Protein AF-A0A1C6ALN5-F1 (afdb_monomer)

Structure (mmCIF, N/CA/C/O backbone):
data_AF-A0A1C6ALN5-F1
#
_entry.id   AF-A0A1C6ALN5-F1
#
loop_
_atom_site.group_PDB
_atom_site.id
_atom_site.type_symbol
_atom_site.label_atom_id
_atom_site.label_alt_id
_atom_site.label_comp_id
_atom_site.label_asym_id
_atom_site.label_entity_id
_atom_site.label_seq_id
_atom_site.pdbx_PDB_ins_code
_atom_site.Cartn_x
_atom_site.Cartn_y
_atom_site.Cartn_z
_atom_site.occupancy
_atom_site.B_iso_or_equiv
_atom_site.auth_seq_id
_atom_site.auth_comp_id
_atom_site.auth_asym_id
_atom_site.auth_atom_id
_atom_site.pdbx_PDB_model_num
ATOM 1 N N . MET A 1 1 ? 7.704 -11.074 -17.420 1.00 78.06 1 MET A N 1
ATOM 2 C CA . MET A 1 1 ? 8.587 -9.966 -17.875 1.00 78.06 1 MET A CA 1
ATOM 3 C C . MET A 1 1 ? 10.053 -10.324 -17.628 1.00 78.06 1 MET A C 1
ATOM 5 O O . MET A 1 1 ? 10.349 -10.963 -16.625 1.00 78.06 1 MET A O 1
ATOM 9 N N . GLU A 1 2 ? 10.983 -9.948 -18.515 1.00 83.06 2 GLU A N 1
ATOM 10 C CA . GLU A 1 2 ? 12.404 -10.311 -18.364 1.00 83.06 2 GLU A CA 1
ATOM 11 C C . GLU A 1 2 ? 13.043 -9.620 -17.141 1.00 83.06 2 GLU A C 1
ATOM 13 O O . GLU A 1 2 ? 12.872 -8.415 -16.945 1.00 83.06 2 GLU A O 1
ATOM 18 N N . ARG A 1 3 ? 13.813 -10.362 -16.326 1.00 86.19 3 ARG A N 1
ATOM 19 C CA . ARG A 1 3 ? 14.415 -9.870 -15.066 1.00 86.19 3 ARG A CA 1
ATOM 20 C C . ARG A 1 3 ? 15.127 -8.530 -15.231 1.00 86.19 3 ARG A C 1
ATOM 22 O O . ARG A 1 3 ? 14.896 -7.610 -14.459 1.00 86.19 3 ARG A O 1
ATOM 29 N N . LYS A 1 4 ? 15.989 -8.423 -16.249 1.00 86.50 4 LYS A N 1
ATOM 30 C CA . LYS A 1 4 ? 16.808 -7.227 -16.487 1.00 86.50 4 LYS A CA 1
ATOM 31 C C . LYS A 1 4 ? 15.942 -5.975 -16.624 1.00 86.50 4 LYS A C 1
ATOM 33 O O . LYS A 1 4 ? 16.298 -4.933 -16.091 1.00 86.50 4 LYS A O 1
ATOM 38 N N . ARG A 1 5 ? 14.795 -6.105 -17.292 1.00 89.12 5 ARG A N 1
ATOM 39 C CA . ARG A 1 5 ? 13.840 -5.018 -17.476 1.00 89.12 5 ARG A CA 1
ATOM 40 C C . ARG A 1 5 ? 13.191 -4.608 -16.156 1.00 89.12 5 ARG A C 1
ATOM 42 O O . ARG A 1 5 ? 13.139 -3.420 -15.872 1.00 89.12 5 ARG A O 1
ATOM 49 N N . LYS A 1 6 ? 12.766 -5.574 -15.331 1.00 92.25 6 LYS A N 1
ATOM 50 C CA . LYS A 1 6 ? 12.203 -5.290 -13.998 1.00 92.25 6 LYS A CA 1
ATOM 51 C C . LYS A 1 6 ? 13.195 -4.507 -13.146 1.00 92.25 6 LYS A C 1
ATOM 53 O O . LYS A 1 6 ? 12.834 -3.480 -12.595 1.00 92.25 6 LYS A O 1
ATOM 58 N N . THR A 1 7 ? 14.448 -4.960 -13.084 1.00 93.88 7 THR A N 1
ATOM 59 C CA . THR A 1 7 ? 15.498 -4.277 -12.318 1.00 93.88 7 THR A CA 1
ATOM 60 C C . THR A 1 7 ? 15.741 -2.860 -12.840 1.00 93.88 7 THR A C 1
ATOM 62 O O . THR A 1 7 ? 15.871 -1.942 -12.041 1.00 93.88 7 THR A O 1
ATOM 65 N N . THR A 1 8 ? 15.773 -2.659 -14.163 1.00 95.06 8 THR A N 1
ATOM 66 C CA . THR A 1 8 ? 15.904 -1.317 -14.755 1.00 95.06 8 THR A CA 1
ATOM 67 C C . THR A 1 8 ? 14.741 -0.408 -14.368 1.00 95.06 8 THR A C 1
ATOM 69 O O . THR A 1 8 ? 14.986 0.705 -13.920 1.00 95.06 8 THR A O 1
ATOM 72 N N . ASP A 1 9 ? 13.501 -0.880 -14.488 1.00 96.62 9 ASP A N 1
ATOM 73 C CA . ASP A 1 9 ? 12.328 -0.081 -14.132 1.00 96.62 9 ASP A CA 1
ATOM 74 C C . ASP A 1 9 ? 12.291 0.259 -12.637 1.00 96.62 9 ASP A C 1
ATOM 76 O O . ASP A 1 9 ? 11.957 1.380 -12.275 1.00 96.62 9 ASP A O 1
ATOM 80 N N . LEU A 1 10 ? 12.632 -0.693 -11.762 1.00 97.19 10 LEU A N 1
ATOM 81 C CA . LEU A 1 10 ? 12.647 -0.463 -10.315 1.00 97.19 10 LEU A CA 1
ATOM 82 C C . LEU A 1 10 ? 13.751 0.514 -9.899 1.00 97.19 10 LEU A C 1
ATOM 84 O O . LEU A 1 10 ? 13.516 1.332 -9.024 1.00 97.19 10 LEU A O 1
ATOM 88 N N . LYS A 1 11 ? 14.926 0.476 -10.540 1.00 97.25 11 LYS A N 1
ATOM 89 C CA . LYS A 1 11 ? 15.986 1.471 -10.301 1.00 97.25 11 LYS A CA 1
ATOM 90 C C . LYS A 1 11 ? 15.597 2.860 -10.784 1.00 97.25 11 LYS A C 1
ATOM 92 O O . LYS A 1 11 ? 15.862 3.830 -10.095 1.00 97.25 11 LYS A O 1
ATOM 97 N N . PHE A 1 12 ? 14.938 2.938 -11.935 1.00 97.56 12 PHE A N 1
ATOM 98 C CA . PHE A 1 12 ? 14.394 4.198 -12.428 1.00 97.56 12 PHE A CA 1
ATOM 99 C C . PHE A 1 12 ? 13.379 4.794 -11.439 1.00 97.56 12 PHE A C 1
ATOM 101 O O . PHE A 1 12 ? 13.446 5.972 -11.114 1.00 97.56 12 PHE A O 1
ATOM 108 N N . LEU A 1 13 ? 12.478 3.966 -10.902 1.00 97.56 13 LEU A N 1
ATOM 109 C CA . LEU A 1 13 ? 11.546 4.397 -9.858 1.00 97.56 13 LEU A CA 1
ATOM 110 C C . LEU A 1 13 ? 12.247 4.784 -8.554 1.00 97.56 13 LEU A C 1
ATOM 112 O O . LEU A 1 13 ? 11.816 5.733 -7.915 1.00 97.56 13 LEU A O 1
ATOM 116 N N . ALA A 1 14 ? 13.299 4.064 -8.161 1.00 97.19 14 ALA A N 1
ATOM 117 C CA . ALA A 1 14 ? 14.103 4.387 -6.986 1.00 97.19 14 ALA A CA 1
ATOM 118 C C . ALA A 1 14 ? 14.692 5.801 -7.095 1.00 97.19 14 ALA A C 1
ATOM 120 O O . ALA A 1 14 ? 14.455 6.618 -6.215 1.00 97.19 14 ALA A O 1
ATOM 121 N N . GLU A 1 15 ? 15.349 6.114 -8.218 1.00 97.56 15 GLU A N 1
ATOM 122 C CA . GLU A 1 15 ? 15.908 7.448 -8.490 1.00 97.56 15 GLU A CA 1
ATOM 123 C C . GLU A 1 15 ? 14.826 8.538 -8.404 1.00 97.56 15 GLU A C 1
ATOM 125 O O . GLU A 1 15 ? 15.007 9.539 -7.716 1.00 97.56 15 GLU A O 1
ATOM 130 N N . PHE A 1 16 ? 13.664 8.314 -9.026 1.00 96.44 16 PHE A N 1
ATOM 131 C CA . PHE A 1 16 ? 12.530 9.239 -8.948 1.00 96.44 16 PHE A CA 1
ATOM 132 C C . PHE A 1 16 ? 12.021 9.454 -7.508 1.00 96.44 16 PHE A C 1
ATOM 134 O O . PHE A 1 16 ? 11.744 10.582 -7.106 1.00 96.44 16 PHE A O 1
ATOM 141 N N . LEU A 1 17 ? 11.887 8.390 -6.714 1.00 94.81 17 LEU A N 1
ATOM 142 C CA . LEU A 1 17 ? 11.422 8.492 -5.326 1.00 94.81 17 LEU A CA 1
ATOM 143 C C . LEU A 1 17 ? 12.463 9.165 -4.418 1.00 94.81 17 LEU A C 1
ATOM 145 O O . LEU A 1 17 ? 12.095 9.932 -3.532 1.00 94.81 17 LEU A O 1
ATOM 149 N N . GLU A 1 18 ? 13.753 8.945 -4.666 1.00 94.88 18 GLU A N 1
ATOM 150 C CA . GLU A 1 18 ? 14.841 9.640 -3.971 1.00 94.88 18 GLU A CA 1
ATOM 151 C C . GLU A 1 18 ? 14.834 11.149 -4.262 1.00 94.88 18 GLU A 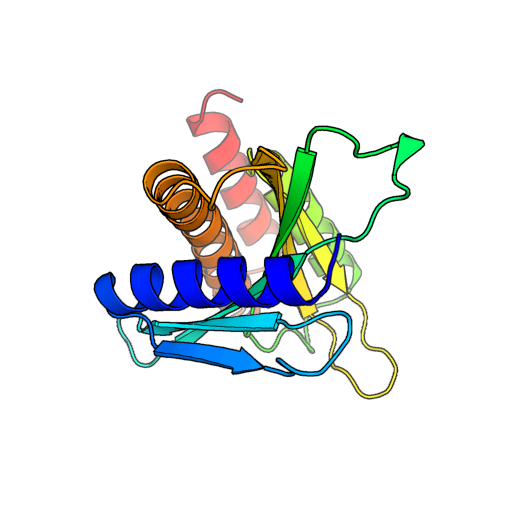C 1
ATOM 153 O O . GLU A 1 18 ? 15.083 11.949 -3.360 1.00 94.88 18 GLU A O 1
ATOM 158 N N . GLU A 1 19 ? 14.476 11.571 -5.482 1.00 93.75 19 GLU A N 1
ATOM 159 C CA . GLU A 1 19 ? 14.247 12.991 -5.797 1.00 93.75 19 GLU A CA 1
ATOM 160 C C . GLU A 1 19 ? 13.078 13.594 -5.001 1.00 93.75 19 GLU A C 1
ATOM 162 O O . GLU A 1 19 ? 13.057 14.800 -4.748 1.00 93.75 19 GLU A O 1
ATOM 167 N N . MET A 1 20 ? 12.125 12.761 -4.574 1.00 89.31 20 MET A N 1
ATOM 168 C CA . MET A 1 20 ? 11.037 13.134 -3.668 1.00 89.31 20 MET A CA 1
ATOM 169 C C . MET A 1 20 ? 11.422 13.042 -2.182 1.00 89.31 20 MET A C 1
ATOM 171 O O . MET A 1 20 ? 10.544 13.179 -1.332 1.00 89.31 20 MET A O 1
ATOM 175 N N . GLU A 1 21 ? 12.704 12.824 -1.870 1.00 89.62 21 GLU A N 1
ATOM 176 C CA . GLU A 1 21 ? 13.256 12.672 -0.515 1.00 89.62 21 GLU A CA 1
ATOM 177 C C . GLU A 1 21 ? 12.830 11.379 0.208 1.00 89.62 21 GLU A C 1
ATOM 179 O O . GLU A 1 21 ? 12.834 11.320 1.437 1.00 89.62 21 GLU A O 1
ATOM 184 N N . TRP A 1 22 ? 12.478 10.324 -0.534 1.00 91.25 22 TRP A N 1
ATOM 185 C CA . TRP A 1 22 ? 12.228 9.001 0.045 1.00 91.25 22 TRP A CA 1
ATOM 186 C C . TRP A 1 22 ? 13.535 8.222 0.165 1.00 91.25 22 TRP A C 1
ATOM 188 O O . TRP A 1 22 ? 14.407 8.310 -0.700 1.00 91.25 22 TRP A O 1
ATOM 198 N N . GLU A 1 23 ? 13.647 7.394 1.199 1.00 92.69 23 GLU A N 1
ATOM 199 C CA . GLU A 1 23 ? 14.730 6.416 1.275 1.00 92.69 23 GLU A CA 1
ATOM 200 C C . GLU A 1 23 ? 14.337 5.180 0.471 1.00 92.69 23 GLU A C 1
ATOM 202 O O . GLU A 1 23 ? 13.227 4.672 0.624 1.00 92.69 23 GLU A O 1
ATOM 207 N N . THR A 1 24 ? 15.216 4.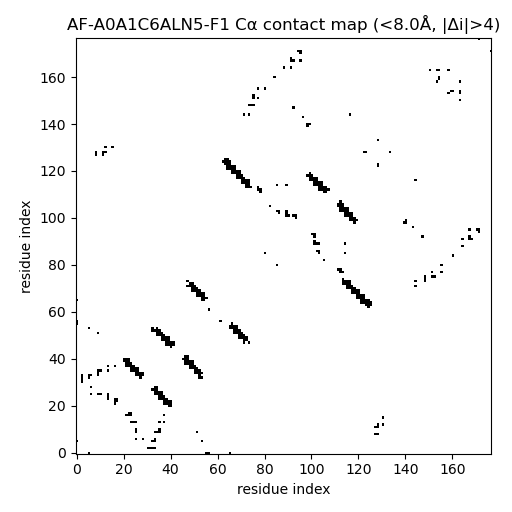684 -0.402 1.00 95.19 24 THR A N 1
ATOM 208 C CA . THR A 1 24 ? 14.874 3.556 -1.273 1.00 95.19 24 THR A CA 1
ATOM 209 C C . THR A 1 24 ? 15.942 2.472 -1.299 1.00 95.19 24 THR A C 1
ATOM 211 O O . THR A 1 24 ? 17.136 2.727 -1.153 1.00 95.19 24 THR A O 1
ATOM 214 N N . GLU A 1 25 ? 15.505 1.230 -1.498 1.00 96.12 25 GLU A N 1
ATOM 215 C CA . GLU A 1 25 ? 16.382 0.080 -1.684 1.00 96.12 25 GLU A CA 1
ATOM 216 C C . GLU A 1 25 ? 15.791 -0.879 -2.724 1.00 96.12 25 GLU A C 1
ATOM 218 O O . GLU A 1 25 ? 14.665 -1.368 -2.589 1.00 96.12 25 GLU A O 1
ATOM 223 N N . VAL A 1 26 ? 16.572 -1.208 -3.758 1.00 96.19 26 VAL A N 1
ATOM 224 C CA . VAL A 1 26 ? 16.235 -2.296 -4.686 1.00 96.19 26 VAL A CA 1
ATOM 225 C C . VAL A 1 26 ? 16.841 -3.601 -4.176 1.00 96.19 26 VAL A C 1
ATOM 227 O O . VAL A 1 26 ? 18.045 -3.839 -4.258 1.00 96.19 26 VAL A O 1
ATOM 230 N N . ILE A 1 27 ? 15.984 -4.487 -3.684 1.00 95.62 27 ILE A N 1
ATOM 231 C CA . ILE A 1 27 ? 16.349 -5.758 -3.068 1.00 95.62 27 ILE A CA 1
ATOM 232 C C . ILE A 1 27 ? 16.284 -6.876 -4.111 1.00 95.62 27 ILE A C 1
ATOM 234 O O . ILE A 1 27 ? 15.336 -6.994 -4.892 1.00 95.62 27 ILE A O 1
ATOM 238 N N . GLY A 1 28 ? 17.290 -7.755 -4.093 1.00 92.50 28 GLY A N 1
ATOM 239 C CA . GLY A 1 28 ? 17.284 -8.970 -4.906 1.00 92.50 28 GLY A CA 1
ATOM 240 C C . GLY A 1 28 ? 17.439 -8.706 -6.403 1.00 92.50 28 GLY A C 1
ATOM 241 O O . GLY A 1 28 ? 16.817 -9.398 -7.202 1.00 92.50 28 GLY A O 1
ATOM 242 N N . GLU A 1 29 ? 18.278 -7.743 -6.797 1.00 90.56 29 GLU A N 1
ATOM 243 C CA . GLU A 1 29 ? 18.519 -7.381 -8.206 1.00 90.56 29 GLU A CA 1
ATOM 244 C C . GLU A 1 29 ? 18.855 -8.572 -9.123 1.00 90.56 29 GLU A C 1
ATOM 246 O O . GLU A 1 29 ? 18.499 -8.581 -10.305 1.00 90.56 29 GLU A O 1
ATOM 251 N N . ASP A 1 30 ? 19.530 -9.583 -8.571 1.00 88.25 30 ASP A N 1
ATOM 252 C CA . ASP A 1 30 ? 19.916 -10.803 -9.279 1.00 88.25 30 ASP A CA 1
ATOM 253 C C . ASP A 1 30 ? 18.822 -11.884 -9.294 1.00 88.25 30 ASP A C 1
ATOM 255 O O . ASP A 1 30 ? 18.924 -12.855 -10.053 1.00 88.25 30 ASP A O 1
ATOM 259 N N . MET A 1 31 ? 17.764 -11.725 -8.496 1.00 87.56 31 MET A N 1
ATOM 260 C CA . MET A 1 31 ? 16.644 -12.660 -8.396 1.00 87.56 31 MET A CA 1
ATOM 261 C C . MET A 1 31 ? 15.635 -12.451 -9.530 1.00 87.56 31 MET A C 1
ATOM 263 O O . MET A 1 31 ? 15.608 -11.416 -10.184 1.00 87.56 31 MET A O 1
ATOM 267 N N . ALA A 1 32 ? 14.778 -13.445 -9.780 1.00 85.94 32 ALA A N 1
ATOM 268 C CA . ALA A 1 32 ? 13.755 -13.358 -10.830 1.00 85.94 32 ALA A CA 1
ATOM 269 C C . ALA A 1 32 ? 12.726 -12.234 -10.583 1.00 85.94 32 ALA A C 1
ATOM 271 O O . ALA A 1 32 ? 12.214 -11.637 -11.535 1.00 85.94 32 ALA A O 1
ATOM 272 N N . ASN A 1 33 ? 12.461 -11.949 -9.306 1.00 87.88 33 ASN A N 1
ATOM 273 C CA . ASN A 1 33 ? 11.515 -10.945 -8.836 1.00 87.88 33 ASN A CA 1
ATOM 274 C C . ASN A 1 33 ? 12.238 -9.979 -7.895 1.00 87.88 33 ASN A C 1
ATOM 276 O O . ASN A 1 33 ? 12.170 -10.165 -6.680 1.00 87.88 33 ASN A O 1
ATOM 280 N N . PRO A 1 34 ? 12.971 -8.996 -8.445 1.00 94.25 34 PRO A N 1
ATOM 281 C CA . PRO A 1 34 ? 13.482 -7.901 -7.640 1.00 94.25 34 PRO A CA 1
ATOM 282 C C . PRO A 1 34 ? 12.317 -7.090 -7.066 1.00 94.25 34 PRO A C 1
ATOM 284 O O . PRO A 1 34 ? 11.206 -7.080 -7.612 1.00 94.25 34 PRO A O 1
ATOM 287 N N . VAL A 1 35 ? 12.590 -6.413 -5.961 1.00 95.56 35 VAL A N 1
ATOM 288 C CA . VAL A 1 35 ? 11.621 -5.614 -5.214 1.00 95.56 35 VAL A CA 1
ATOM 289 C C . VAL A 1 35 ? 12.236 -4.251 -4.950 1.00 95.56 35 VAL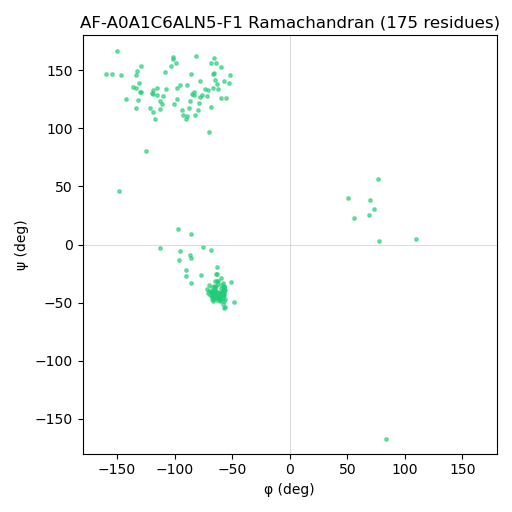 A C 1
ATOM 291 O O . VAL A 1 35 ? 13.415 -4.172 -4.631 1.00 95.56 35 VAL A O 1
ATOM 294 N N . LEU A 1 36 ? 11.452 -3.189 -5.081 1.00 96.69 36 LEU A N 1
ATOM 295 C CA . LEU A 1 36 ? 11.825 -1.870 -4.578 1.00 96.69 36 LEU A CA 1
ATOM 296 C C . LEU A 1 36 ? 11.091 -1.659 -3.257 1.00 96.69 36 LEU A C 1
ATOM 298 O O . LEU A 1 36 ? 9.864 -1.732 -3.226 1.00 96.69 36 LEU A O 1
ATOM 302 N N . ALA A 1 37 ? 11.834 -1.445 -2.182 1.00 95.06 37 ALA A N 1
ATOM 303 C CA . ALA A 1 37 ? 11.311 -0.928 -0.929 1.00 95.06 37 ALA A CA 1
ATOM 304 C C . ALA A 1 37 ? 11.584 0.576 -0.892 1.00 95.06 37 ALA A C 1
ATOM 306 O O . ALA A 1 37 ? 12.678 1.009 -1.248 1.00 95.06 37 ALA A O 1
ATOM 307 N N . ALA A 1 38 ? 10.593 1.362 -0.498 1.00 92.94 38 ALA A N 1
ATOM 308 C CA . ALA A 1 38 ? 10.735 2.793 -0.311 1.00 92.94 38 ALA A CA 1
ATOM 309 C C . ALA A 1 38 ? 10.096 3.193 1.016 1.0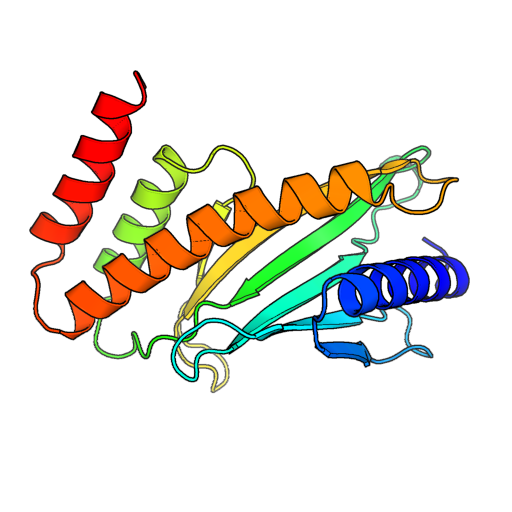0 92.94 38 ALA A C 1
ATOM 311 O O . ALA A 1 38 ? 8.990 2.750 1.329 1.00 92.94 38 ALA A O 1
ATOM 312 N N . VAL A 1 39 ? 10.792 4.020 1.779 1.00 88.94 39 VAL A N 1
ATOM 313 C CA . VAL A 1 39 ? 10.344 4.544 3.061 1.00 88.94 39 VAL A CA 1
ATOM 314 C C . VAL A 1 39 ? 10.086 6.029 2.888 1.00 88.94 39 VAL A C 1
ATOM 316 O O . VAL A 1 39 ? 10.975 6.788 2.500 1.00 88.94 39 VAL A O 1
ATOM 319 N N . LEU A 1 40 ? 8.845 6.431 3.152 1.00 80.31 40 LEU A N 1
ATOM 320 C CA . LEU A 1 40 ? 8.484 7.837 3.215 1.00 80.31 40 LEU A CA 1
ATOM 321 C C . LEU A 1 40 ? 8.720 8.342 4.643 1.00 80.31 40 LEU A C 1
ATOM 323 O O . LEU A 1 40 ? 8.016 7.879 5.550 1.00 80.31 40 LEU A O 1
ATOM 327 N N . PRO A 1 41 ? 9.630 9.309 4.849 1.00 68.62 41 PRO A N 1
ATOM 328 C CA . PRO A 1 41 ? 9.718 10.009 6.120 1.00 68.62 41 PRO A CA 1
ATOM 329 C C . PRO A 1 41 ? 8.464 10.873 6.302 1.00 68.62 41 PRO A C 1
ATOM 331 O O . PRO A 1 41 ? 8.184 11.771 5.506 1.00 68.62 41 PRO A O 1
ATOM 334 N N . MET A 1 42 ? 7.682 10.592 7.340 1.00 66.81 42 MET A N 1
ATOM 335 C CA . MET A 1 42 ? 6.504 11.379 7.712 1.00 66.81 42 MET A CA 1
ATOM 336 C C . MET A 1 42 ? 6.824 12.302 8.900 1.00 66.81 42 MET A C 1
ATOM 338 O O . MET A 1 42 ? 7.797 12.094 9.625 1.00 66.81 42 MET A O 1
ATOM 342 N N . GLU A 1 43 ? 6.013 13.346 9.116 1.00 55.50 43 GLU A N 1
ATOM 343 C CA . GLU A 1 43 ? 6.128 14.167 10.331 1.00 55.50 43 GLU A CA 1
ATOM 344 C C . GLU A 1 43 ? 5.818 13.309 11.582 1.00 55.50 43 GLU A C 1
ATOM 346 O O . GLU A 1 43 ? 4.873 12.525 11.563 1.00 55.50 43 GLU A O 1
ATOM 351 N N . GLU A 1 44 ? 6.600 13.484 12.660 1.00 51.09 44 GLU A N 1
ATOM 352 C CA . GLU A 1 44 ? 6.491 12.790 13.968 1.00 51.09 44 GLU A CA 1
ATOM 353 C C . GLU A 1 44 ? 7.012 11.327 14.045 1.00 51.09 44 GLU A C 1
ATOM 355 O O . GLU A 1 44 ? 6.292 10.436 14.484 1.00 51.09 44 GLU A O 1
ATOM 360 N N . ASP A 1 45 ? 8.290 11.084 13.699 1.00 54.69 45 ASP A N 1
ATOM 361 C CA . ASP A 1 45 ? 9.021 9.803 13.906 1.00 54.69 45 ASP A CA 1
ATOM 362 C C . ASP A 1 45 ? 8.344 8.552 13.294 1.00 54.69 45 ASP A C 1
ATOM 364 O O . ASP A 1 45 ? 8.577 7.422 13.730 1.00 54.69 45 ASP A O 1
ATOM 368 N N . TYR A 1 46 ? 7.496 8.754 12.284 1.00 57.34 46 TYR A N 1
ATOM 369 C CA . TYR A 1 46 ? 6.759 7.700 11.599 1.00 57.34 46 TYR A CA 1
ATOM 370 C C . TYR A 1 46 ? 7.335 7.454 10.198 1.00 57.34 46 TYR A C 1
ATOM 372 O O . TYR A 1 46 ? 7.584 8.388 9.434 1.00 57.34 46 TYR A O 1
ATOM 380 N N . GLU A 1 47 ? 7.529 6.184 9.856 1.00 68.75 47 GLU A N 1
ATOM 381 C CA . GLU A 1 47 ? 8.068 5.735 8.575 1.00 68.75 47 GLU A CA 1
ATOM 382 C C . GLU A 1 47 ? 7.036 4.824 7.907 1.00 68.75 47 GLU A C 1
ATOM 384 O O . G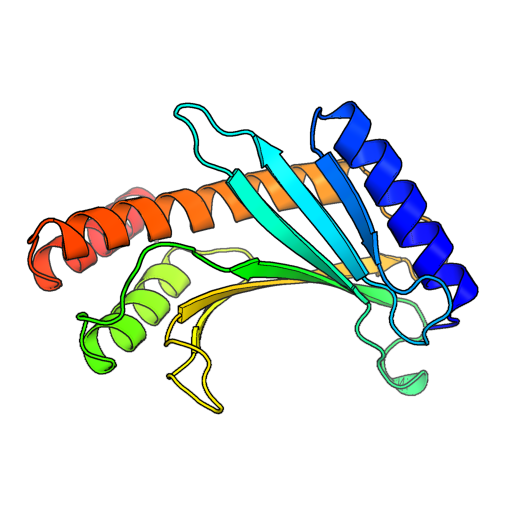LU A 1 47 ? 6.684 3.775 8.437 1.00 68.75 47 GLU A O 1
ATOM 389 N N . ALA A 1 48 ? 6.527 5.219 6.738 1.00 74.12 48 ALA A N 1
ATOM 390 C CA . ALA A 1 48 ? 5.632 4.361 5.967 1.00 74.12 48 ALA A CA 1
ATOM 391 C C . ALA A 1 48 ? 6.442 3.563 4.943 1.00 74.12 48 ALA A C 1
ATOM 393 O O . ALA A 1 48 ? 6.989 4.141 3.999 1.00 74.12 48 ALA A O 1
ATOM 394 N N . THR A 1 49 ? 6.471 2.235 5.085 1.00 85.75 49 THR A N 1
ATOM 395 C CA . THR A 1 49 ? 7.140 1.360 4.114 1.00 85.75 49 THR A CA 1
ATOM 396 C C . THR A 1 49 ? 6.208 0.984 2.962 1.00 85.75 49 THR A C 1
ATOM 398 O O . THR A 1 49 ? 5.146 0.378 3.146 1.00 85.75 49 THR A O 1
ATOM 401 N N . VAL A 1 50 ? 6.650 1.280 1.741 1.00 91.31 50 VAL A N 1
ATOM 402 C CA . VAL A 1 50 ? 5.977 0.944 0.485 1.00 91.31 50 VAL A CA 1
ATOM 403 C C . VAL A 1 50 ? 6.835 -0.019 -0.312 1.00 91.31 50 VAL A C 1
ATOM 405 O O . VAL A 1 50 ? 8.037 0.166 -0.472 1.00 91.31 50 VAL A O 1
ATOM 408 N N . VAL A 1 51 ? 6.206 -1.062 -0.838 1.00 94.25 51 VAL A N 1
ATOM 409 C CA . VAL A 1 51 ? 6.879 -2.113 -1.593 1.00 94.25 51 VAL A CA 1
ATOM 410 C C . VAL A 1 51 ? 6.322 -2.173 -3.006 1.00 94.25 51 VAL A C 1
ATOM 412 O O . VAL A 1 51 ? 5.112 -2.273 -3.210 1.00 94.25 51 VAL A O 1
ATOM 415 N N . PHE A 1 52 ? 7.219 -2.174 -3.985 1.00 96.19 52 PHE A N 1
ATOM 416 C CA . PHE A 1 52 ? 6.900 -2.267 -5.400 1.00 96.19 52 PHE A CA 1
ATOM 417 C C . PHE A 1 52 ? 7.452 -3.566 -5.974 1.00 96.19 52 PHE A C 1
ATOM 419 O O . PHE A 1 52 ? 8.635 -3.890 -5.833 1.00 96.19 52 PHE A O 1
ATOM 426 N N . THR A 1 53 ? 6.599 -4.315 -6.662 1.00 95.56 53 THR A N 1
ATOM 427 C CA . THR A 1 53 ? 6.996 -5.555 -7.330 1.00 95.56 53 THR A CA 1
ATOM 428 C C . THR A 1 53 ? 6.210 -5.761 -8.614 1.00 95.56 53 THR A C 1
ATOM 430 O O . THR A 1 53 ? 5.040 -5.399 -8.706 1.00 95.56 53 THR A O 1
ATOM 433 N N . TYR A 1 54 ? 6.841 -6.343 -9.630 1.00 95.38 54 TYR A N 1
ATOM 434 C CA . TYR A 1 54 ? 6.153 -6.672 -10.874 1.00 95.38 54 TYR A CA 1
ATOM 435 C C . TYR A 1 54 ? 5.453 -8.024 -10.770 1.00 95.38 54 TYR A C 1
ATOM 437 O O . TYR A 1 54 ? 6.079 -9.032 -10.441 1.00 95.38 54 TYR A O 1
ATOM 445 N N . ILE A 1 55 ? 4.171 -8.050 -11.131 1.00 93.44 55 ILE A N 1
ATOM 446 C CA . ILE A 1 55 ? 3.414 -9.288 -11.301 1.00 93.44 55 ILE A CA 1
ATOM 447 C C . ILE A 1 55 ? 3.791 -9.889 -12.655 1.00 93.44 55 ILE A C 1
ATOM 449 O O . ILE A 1 55 ? 3.612 -9.262 -13.702 1.00 93.44 55 ILE A O 1
ATOM 453 N N . ASP A 1 56 ? 4.297 -11.121 -12.639 1.00 89.19 56 ASP A N 1
ATOM 454 C CA . ASP A 1 56 ? 4.458 -11.907 -13.857 1.00 89.19 56 ASP A CA 1
ATOM 455 C C . ASP A 1 56 ? 3.139 -12.582 -14.213 1.00 89.19 56 ASP A C 1
ATOM 457 O O . ASP A 1 56 ? 2.695 -13.511 -13.537 1.00 89.19 56 ASP A O 1
ATOM 461 N N . LEU A 1 57 ? 2.542 -12.123 -15.306 1.00 88.94 57 LEU A N 1
ATOM 462 C CA . LEU A 1 57 ? 1.461 -12.827 -15.979 1.00 88.94 57 LEU A CA 1
ATOM 463 C C . LEU A 1 57 ? 2.013 -13.615 -17.179 1.00 88.94 57 LEU A C 1
ATOM 465 O O . LEU A 1 57 ? 3.083 -13.265 -17.699 1.00 88.94 57 LEU A O 1
ATOM 469 N N . PRO A 1 58 ? 1.313 -14.675 -17.619 1.00 87.56 58 PRO A N 1
ATOM 470 C CA . PRO A 1 58 ? 1.591 -15.329 -18.894 1.00 87.56 58 PRO A CA 1
ATOM 471 C C . PRO A 1 58 ? 1.626 -14.316 -20.048 1.00 87.56 58 PRO A C 1
ATOM 473 O O . PRO A 1 58 ? 0.871 -13.348 -20.046 1.00 87.56 58 PRO A O 1
ATOM 476 N N . GLU A 1 59 ? 2.482 -14.536 -21.053 1.00 81.94 59 GLU A N 1
ATOM 477 C CA . GLU A 1 59 ? 2.612 -13.607 -22.194 1.00 81.94 59 GLU A CA 1
ATOM 478 C C . GLU A 1 59 ? 1.287 -13.404 -22.943 1.00 81.94 59 GLU A C 1
ATOM 480 O O . GLU A 1 59 ? 1.006 -12.300 -23.400 1.00 81.94 59 GLU A O 1
ATOM 485 N N . GLU A 1 60 ? 0.446 -14.440 -23.008 1.00 85.69 60 GLU A N 1
ATOM 486 C CA . GLU A 1 60 ? -0.891 -14.377 -23.614 1.00 85.69 60 GLU A CA 1
ATOM 487 C C . GLU A 1 60 ? -1.855 -13.425 -22.886 1.00 85.69 60 GLU A C 1
ATOM 489 O O . GLU A 1 60 ? -2.760 -12.878 -23.513 1.00 85.69 60 GLU A O 1
ATOM 494 N N . ASP A 1 61 ? -1.627 -13.179 -21.593 1.00 85.62 61 ASP A N 1
ATOM 495 C CA . ASP A 1 61 ? -2.458 -12.313 -20.755 1.00 85.62 61 ASP A CA 1
ATOM 496 C C . ASP A 1 61 ? -1.904 -10.877 -20.657 1.00 85.62 61 ASP A C 1
ATOM 498 O O . ASP A 1 61 ? -2.594 -9.978 -20.172 1.00 85.62 61 ASP A O 1
ATOM 502 N N . ALA A 1 62 ? -0.655 -10.644 -21.086 1.00 84.62 62 ALA A N 1
ATOM 503 C CA . ALA A 1 62 ? 0.089 -9.412 -20.806 1.00 84.62 62 ALA A CA 1
ATOM 504 C C . ALA A 1 62 ? 1.071 -9.003 -21.925 1.00 84.62 62 ALA A C 1
ATOM 506 O O . ALA A 1 62 ? 2.214 -8.629 -21.661 1.00 84.62 62 ALA A O 1
ATOM 507 N N . GLU A 1 63 ? 0.624 -9.041 -23.183 1.00 86.44 63 GLU A N 1
ATOM 508 C CA . GLU A 1 63 ? 1.457 -8.695 -24.350 1.00 86.44 63 GLU A CA 1
ATOM 509 C C . GLU A 1 63 ? 1.885 -7.212 -24.368 1.00 86.44 63 GLU A C 1
ATOM 511 O O . GLU A 1 63 ? 3.024 -6.888 -24.694 1.00 86.44 63 GLU A O 1
ATOM 516 N N . TYR A 1 64 ? 0.977 -6.300 -24.001 1.00 89.94 64 TYR A N 1
ATOM 517 C CA . TYR A 1 64 ? 1.176 -4.846 -24.137 1.00 89.94 64 TYR A CA 1
ATOM 518 C C . TYR A 1 64 ? 1.284 -4.105 -22.805 1.00 89.94 64 TYR A C 1
ATOM 520 O O . TYR A 1 64 ? 1.466 -2.885 -22.773 1.00 89.94 64 TYR A O 1
ATOM 528 N N . THR A 1 65 ? 1.127 -4.813 -21.690 1.00 92.38 65 THR A N 1
ATOM 529 C CA . THR A 1 65 ? 1.013 -4.205 -20.365 1.00 92.38 65 THR A CA 1
ATOM 530 C C . THR A 1 65 ? 1.855 -4.972 -19.365 1.00 92.38 65 THR A C 1
ATOM 532 O O . THR A 1 65 ? 1.825 -6.196 -19.324 1.00 92.38 65 THR A O 1
ATOM 535 N N . LYS A 1 66 ? 2.589 -4.243 -18.528 1.00 93.69 66 LYS A N 1
ATOM 536 C CA . LYS A 1 66 ? 3.229 -4.780 -17.325 1.00 93.69 66 LYS A CA 1
ATOM 537 C C . LYS A 1 66 ? 2.494 -4.265 -16.094 1.00 93.69 66 LYS A C 1
ATOM 539 O O . LYS A 1 66 ? 1.957 -3.160 -16.104 1.00 93.69 66 LYS A O 1
ATOM 544 N N . TYR A 1 67 ? 2.468 -5.064 -15.036 1.00 95.12 67 TYR A N 1
ATOM 545 C CA . TYR A 1 67 ? 1.654 -4.792 -13.855 1.00 95.12 67 TYR A CA 1
ATOM 546 C C . TYR A 1 67 ? 2.555 -4.584 -12.646 1.00 95.12 67 TYR A C 1
ATOM 548 O O . TYR A 1 67 ? 3.164 -5.531 -12.148 1.00 95.12 67 TYR A O 1
ATOM 556 N N . LEU A 1 68 ? 2.651 -3.336 -12.195 1.00 96.44 68 LEU A N 1
ATOM 557 C CA . LEU A 1 68 ? 3.390 -2.970 -10.996 1.00 96.44 68 LEU A CA 1
ATOM 558 C C . LEU A 1 68 ? 2.447 -3.055 -9.797 1.00 96.44 68 LEU A C 1
ATOM 560 O O . LEU A 1 68 ? 1.521 -2.258 -9.666 1.00 96.44 68 LEU A O 1
ATOM 564 N N . GLN A 1 69 ? 2.661 -4.028 -8.922 1.00 96.19 69 GLN A N 1
ATOM 565 C CA . GLN A 1 69 ? 1.993 -4.071 -7.633 1.00 96.19 69 GLN A CA 1
ATOM 566 C C . GLN A 1 69 ? 2.679 -3.093 -6.681 1.00 96.19 69 GLN A C 1
ATOM 568 O O . GLN A 1 69 ? 3.888 -3.175 -6.477 1.00 96.19 69 GLN A O 1
ATOM 573 N N . ILE A 1 70 ? 1.882 -2.216 -6.082 1.00 95.56 70 ILE A N 1
ATOM 574 C CA . ILE A 1 70 ? 2.266 -1.312 -5.003 1.00 95.56 70 ILE A CA 1
ATOM 575 C C . ILE A 1 70 ? 1.569 -1.802 -3.737 1.00 95.56 70 ILE A C 1
ATOM 577 O O . ILE A 1 70 ? 0.356 -2.042 -3.724 1.00 95.56 70 ILE A O 1
ATOM 581 N N . TYR A 1 71 ? 2.350 -1.996 -2.689 1.00 91.88 71 TYR A N 1
ATOM 582 C CA . TYR A 1 71 ? 1.931 -2.620 -1.449 1.00 91.88 71 TYR A CA 1
ATOM 583 C C . TYR A 1 71 ? 2.334 -1.750 -0.263 1.00 91.88 71 TYR A C 1
ATOM 585 O O . TYR A 1 71 ? 3.492 -1.362 -0.156 1.00 91.88 71 TYR A O 1
ATOM 593 N N . PHE A 1 72 ? 1.393 -1.508 0.643 1.00 90.75 72 PHE A N 1
ATOM 594 C CA . PHE A 1 72 ? 1.640 -0.887 1.939 1.00 90.75 72 PHE A CA 1
ATOM 595 C C . PHE A 1 72 ? 1.244 -1.886 3.023 1.00 90.75 72 PHE A C 1
ATOM 597 O O . PHE A 1 72 ? 0.155 -2.464 2.962 1.00 90.75 72 PHE A O 1
ATOM 604 N N . SER A 1 73 ? 2.102 -2.074 4.019 1.00 84.19 73 SER A N 1
ATOM 605 C CA . SER A 1 73 ? 1.711 -2.733 5.265 1.00 84.19 73 SER A CA 1
ATOM 606 C C . SER A 1 73 ? 1.400 -1.644 6.272 1.00 84.19 73 SER A C 1
ATOM 608 O O . SER A 1 73 ? 2.246 -0.788 6.500 1.00 84.19 73 SER A O 1
ATOM 610 N N . LEU A 1 74 ? 0.212 -1.661 6.871 1.00 85.94 74 LEU A N 1
ATOM 611 C CA . LEU A 1 74 ? -0.047 -0.775 7.998 1.00 85.94 74 LEU A CA 1
ATOM 612 C C . LEU A 1 74 ? 0.709 -1.336 9.208 1.00 85.94 74 LEU A C 1
ATOM 614 O O . LEU A 1 74 ? 0.648 -2.542 9.466 1.00 85.94 74 LEU A O 1
ATOM 618 N N . GLU A 1 75 ? 1.411 -0.472 9.936 1.00 82.38 75 GLU A N 1
ATOM 619 C CA . GLU A 1 75 ? 2.276 -0.865 11.053 1.00 82.38 75 GLU A CA 1
ATOM 620 C C . GLU A 1 75 ? 1.673 -0.806 12.476 1.00 82.38 75 GLU A C 1
ATOM 622 O O . GLU A 1 75 ? 2.351 -1.277 13.395 1.00 82.38 75 GLU A O 1
ATOM 627 N N . PRO A 1 76 ? 0.442 -0.306 12.748 1.00 84.88 76 PRO A N 1
ATOM 628 C CA . PRO A 1 76 ? -0.042 -0.276 14.120 1.00 84.88 76 PRO A CA 1
ATOM 629 C C . PRO A 1 76 ? -0.224 -1.700 14.664 1.00 84.88 76 PRO A C 1
ATOM 631 O O . PRO A 1 76 ? -0.700 -2.599 13.963 1.00 84.88 76 PRO A O 1
ATOM 634 N N . ASP A 1 77 ? 0.114 -1.902 15.941 1.00 89.12 77 ASP A N 1
ATOM 635 C CA . ASP A 1 77 ? -0.109 -3.181 16.619 1.00 89.12 77 ASP A CA 1
ATOM 636 C C . ASP A 1 77 ? -1.608 -3.405 16.843 1.00 89.12 77 ASP A C 1
ATOM 638 O O . ASP A 1 77 ? -2.225 -2.915 17.789 1.00 89.12 77 ASP A O 1
ATOM 642 N N . ILE A 1 78 ? -2.199 -4.166 15.930 1.00 92.31 78 ILE A N 1
ATOM 643 C CA . ILE A 1 78 ? -3.615 -4.523 15.935 1.00 92.31 78 ILE A CA 1
ATOM 644 C C . ILE A 1 78 ? -3.866 -5.898 16.564 1.00 92.31 78 ILE A C 1
ATOM 646 O O . ILE A 1 78 ? -4.947 -6.457 16.385 1.00 92.31 78 ILE A O 1
ATOM 650 N N . SER A 1 79 ? -2.893 -6.490 17.263 1.00 91.00 79 SER A N 1
ATOM 651 C CA . SER A 1 79 ? -2.983 -7.862 17.790 1.00 91.00 79 SER A CA 1
ATOM 652 C C . SER A 1 79 ? -4.150 -8.084 18.761 1.00 91.00 79 SER A C 1
ATOM 654 O O . SER A 1 79 ? -4.704 -9.183 1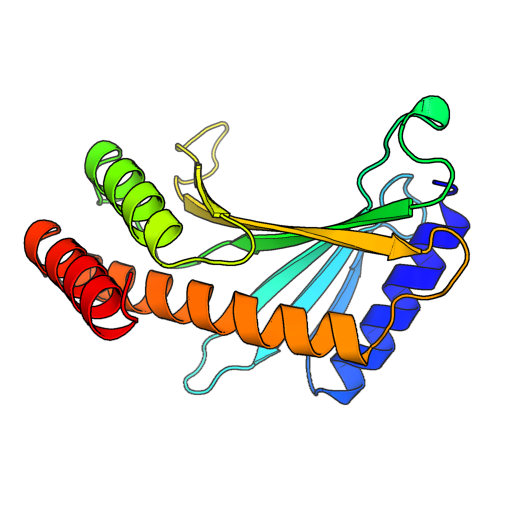8.809 1.00 91.00 79 SER A O 1
ATOM 656 N N . GLU A 1 80 ? -4.567 -7.042 19.480 1.00 92.62 80 GLU A N 1
ATOM 657 C CA . GLU A 1 80 ? -5.691 -7.097 20.422 1.00 92.62 80 GLU A CA 1
ATOM 658 C C . GLU A 1 80 ? -7.064 -6.845 19.771 1.00 92.62 80 GLU A C 1
ATOM 660 O O . GLU A 1 80 ? -8.098 -7.044 20.412 1.00 92.62 80 GLU A O 1
ATOM 665 N N . ILE A 1 81 ? -7.108 -6.426 18.500 1.00 95.44 81 ILE A N 1
ATOM 666 C CA . ILE A 1 81 ? -8.367 -6.172 17.791 1.00 95.44 81 ILE A CA 1
ATOM 667 C C . ILE A 1 81 ? -8.917 -7.498 17.233 1.00 95.44 81 ILE A C 1
ATOM 669 O O . ILE A 1 81 ? -8.198 -8.215 16.526 1.00 95.44 81 ILE A O 1
ATOM 673 N N . PRO A 1 82 ? -10.195 -7.842 17.496 1.00 95.62 82 PRO A N 1
ATOM 674 C CA . PRO A 1 82 ? -10.818 -9.037 16.938 1.00 95.62 82 PRO A CA 1
ATOM 675 C C . PRO A 1 82 ? -10.782 -9.072 15.404 1.00 95.62 82 PRO A C 1
ATOM 677 O O . PRO A 1 82 ? -11.042 -8.075 14.731 1.00 95.62 82 PRO A O 1
ATOM 680 N N . ALA A 1 83 ? -10.546 -10.257 14.836 1.00 95.81 83 ALA A N 1
ATOM 681 C CA . ALA A 1 83 ? -10.472 -10.451 13.385 1.00 95.81 83 ALA A CA 1
ATOM 682 C C . ALA A 1 83 ? -11.745 -9.999 12.643 1.00 95.81 83 ALA A C 1
ATOM 684 O O . ALA A 1 83 ? -11.663 -9.456 11.545 1.00 95.81 83 ALA A O 1
ATOM 685 N N . GLU A 1 84 ? -12.926 -10.198 13.238 1.00 96.06 84 GLU A N 1
ATOM 686 C CA . GLU A 1 84 ? -14.204 -9.768 12.653 1.00 96.06 84 GLU A CA 1
ATOM 687 C C . GLU A 1 84 ? -14.320 -8.241 12.541 1.00 96.06 84 GLU A C 1
ATOM 689 O O . GLU A 1 84 ? -14.840 -7.729 11.545 1.00 96.06 84 GLU A O 1
ATOM 694 N N . GLU A 1 85 ? -13.779 -7.514 13.522 1.00 96.81 85 GLU A N 1
ATOM 695 C CA . GLU A 1 85 ? -13.725 -6.056 13.506 1.00 96.81 85 GLU A CA 1
ATOM 696 C C . GLU A 1 85 ? -12.777 -5.580 12.402 1.00 96.81 85 GLU A C 1
ATOM 698 O O . GLU A 1 85 ? -13.142 -4.701 11.627 1.00 96.81 85 GLU A O 1
ATOM 703 N N . LEU A 1 86 ? -11.602 -6.205 12.264 1.00 96.88 86 LEU A N 1
ATOM 704 C CA . LEU A 1 86 ? -10.617 -5.866 11.229 1.00 96.88 86 LEU A CA 1
ATOM 705 C C . LEU A 1 86 ? -11.107 -6.185 9.811 1.00 96.88 86 LEU A C 1
ATOM 707 O O . LEU A 1 86 ? -10.899 -5.394 8.891 1.00 96.88 86 LEU A O 1
ATOM 711 N N . LEU A 1 87 ? -11.799 -7.313 9.625 1.00 96.88 87 LEU A N 1
ATOM 712 C CA . LEU A 1 87 ? -12.452 -7.659 8.359 1.00 96.88 87 LEU A CA 1
ATOM 713 C C . LEU A 1 87 ? -13.517 -6.627 7.982 1.00 96.88 87 LEU A C 1
ATOM 715 O O . LEU A 1 87 ? -13.570 -6.173 6.837 1.00 96.88 87 LEU A O 1
ATOM 719 N N . THR A 1 88 ? -14.352 -6.241 8.949 1.00 96.50 88 THR A N 1
ATOM 720 C CA . THR A 1 88 ? -15.392 -5.228 8.742 1.00 96.50 88 THR A CA 1
ATOM 721 C C . THR A 1 88 ? -14.768 -3.875 8.426 1.00 96.50 88 THR A C 1
ATOM 723 O O . THR A 1 88 ? -15.174 -3.230 7.463 1.00 96.50 88 THR A O 1
ATOM 726 N N . PHE A 1 89 ? -13.742 -3.480 9.178 1.00 97.06 89 PHE A N 1
ATOM 727 C CA . PHE A 1 89 ? -12.976 -2.260 8.965 1.00 97.06 89 PHE A CA 1
ATOM 728 C C . PHE A 1 89 ? -12.382 -2.194 7.554 1.00 97.06 89 PHE A C 1
ATOM 730 O O . PHE A 1 89 ? -12.659 -1.242 6.828 1.00 97.06 89 PHE A O 1
ATOM 737 N N . ALA A 1 90 ? -11.642 -3.223 7.124 1.00 96.56 90 ALA A N 1
ATOM 738 C CA . ALA A 1 90 ? -11.044 -3.264 5.790 1.00 96.56 90 ALA A CA 1
ATOM 739 C C . ALA A 1 90 ? -12.113 -3.158 4.691 1.00 96.56 90 ALA A C 1
ATOM 741 O O . ALA A 1 90 ? -11.952 -2.410 3.728 1.00 96.56 90 ALA A O 1
ATOM 742 N N . ASN A 1 91 ? -13.241 -3.853 4.858 1.00 95.94 91 ASN A N 1
ATOM 743 C CA . ASN A 1 91 ? -14.345 -3.778 3.909 1.00 95.94 91 ASN A CA 1
ATOM 744 C C . ASN A 1 91 ? -14.995 -2.385 3.859 1.00 95.94 91 ASN A C 1
ATOM 746 O O . ASN A 1 91 ? -15.329 -1.918 2.777 1.00 95.94 91 ASN A O 1
ATOM 750 N N . GLN A 1 92 ? -15.164 -1.707 4.997 1.00 95.12 92 GLN A N 1
ATOM 751 C CA . GLN A 1 92 ? -15.714 -0.347 5.032 1.00 95.12 92 GLN A CA 1
ATOM 752 C C . GLN A 1 92 ? -14.731 0.670 4.436 1.00 95.12 92 GLN A C 1
ATOM 754 O O . GLN A 1 92 ? -15.141 1.510 3.640 1.00 95.12 92 GLN A O 1
ATOM 759 N N . MET A 1 93 ? -13.430 0.546 4.714 1.00 95.25 93 MET A N 1
ATOM 760 C CA . MET A 1 93 ? -12.405 1.360 4.051 1.00 95.25 93 MET A CA 1
ATOM 761 C C . MET A 1 93 ? -12.435 1.184 2.527 1.00 95.25 93 MET A C 1
ATOM 763 O O . MET A 1 93 ? -12.350 2.168 1.796 1.00 95.25 93 MET A O 1
ATOM 767 N N . ASN A 1 94 ? -12.655 -0.040 2.037 1.00 95.31 94 ASN A N 1
ATOM 768 C CA . ASN A 1 94 ? -12.778 -0.318 0.603 1.00 95.31 94 ASN A CA 1
ATOM 769 C C . ASN A 1 94 ? -13.974 0.368 -0.073 1.00 95.31 94 ASN A C 1
ATOM 771 O O . ASN A 1 94 ? -13.959 0.520 -1.291 1.00 95.31 94 ASN A O 1
ATOM 775 N N . LEU A 1 95 ? -14.989 0.810 0.677 1.00 91.31 95 LEU A N 1
ATOM 776 C CA . LEU A 1 95 ? -16.084 1.620 0.128 1.00 91.31 95 LEU A CA 1
ATOM 777 C C . LEU A 1 95 ? -15.666 3.084 -0.103 1.00 91.31 95 LEU A C 1
ATOM 779 O O . LEU 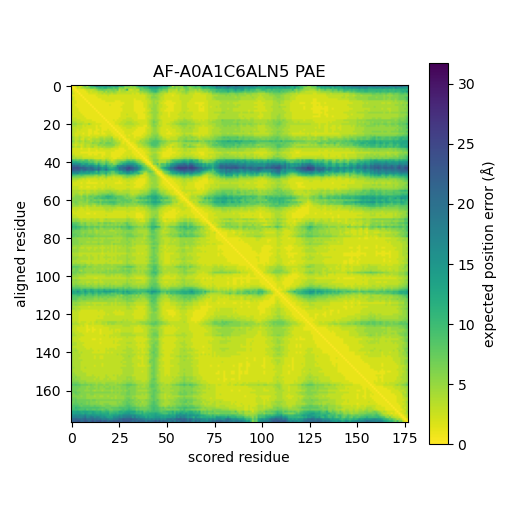A 1 95 ? -16.213 3.750 -0.983 1.00 91.31 95 LEU A O 1
ATOM 783 N N . LEU A 1 96 ? -14.673 3.580 0.643 1.00 88.56 96 LEU A N 1
ATOM 784 C CA 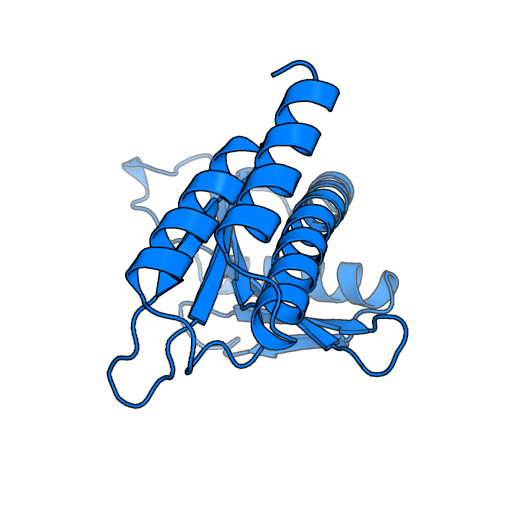. LEU A 1 96 ? -14.088 4.914 0.456 1.00 88.56 96 LEU A CA 1
ATOM 785 C C . LEU A 1 96 ? -12.981 4.934 -0.602 1.00 88.56 96 LEU A C 1
ATOM 787 O O . LEU A 1 96 ? -12.787 5.935 -1.305 1.00 88.56 96 LEU A O 1
ATOM 791 N N . THR A 1 97 ? -12.235 3.838 -0.703 1.00 90.94 97 THR A N 1
ATOM 792 C CA . THR A 1 97 ? -11.095 3.711 -1.606 1.00 90.94 97 THR A CA 1
ATOM 793 C C . THR A 1 97 ? -11.537 3.612 -3.064 1.00 90.94 97 THR A C 1
ATOM 795 O O . THR A 1 97 ? -12.337 2.763 -3.439 1.00 90.94 97 THR A O 1
ATOM 798 N N . LEU A 1 98 ? -10.972 4.467 -3.920 1.00 89.38 98 LEU A N 1
ATOM 799 C CA . LEU A 1 98 ? -11.182 4.410 -5.373 1.00 89.38 98 LEU A CA 1
ATOM 800 C C . LEU A 1 98 ? -10.177 3.545 -6.119 1.00 89.38 98 LEU A C 1
ATOM 802 O O . LEU A 1 98 ? -10.452 3.083 -7.224 1.00 89.38 98 LEU A O 1
ATOM 806 N N . MET A 1 99 ? -8.984 3.419 -5.555 1.00 90.31 99 MET A N 1
ATOM 807 C CA . MET A 1 99 ? -7.839 2.806 -6.200 1.00 90.31 99 MET A CA 1
ATOM 808 C C . MET A 1 99 ? -7.208 1.845 -5.214 1.00 90.31 99 MET A C 1
ATOM 810 O O . MET A 1 99 ? -6.735 2.264 -4.165 1.00 90.31 99 MET A O 1
ATOM 814 N N . GLY A 1 100 ? -7.202 0.565 -5.562 1.00 93.69 100 GLY A N 1
ATOM 815 C CA . GLY A 1 100 ? -6.669 -0.474 -4.692 1.00 93.69 100 GLY A CA 1
ATOM 816 C C . GLY A 1 100 ? -7.684 -0.937 -3.659 1.00 93.69 100 GLY A C 1
ATOM 817 O O . GLY A 1 100 ? -8.883 -0.697 -3.794 1.00 93.69 100 GLY A O 1
ATOM 818 N N . HIS A 1 101 ? -7.198 -1.679 -2.673 1.00 96.06 101 HIS A N 1
ATOM 819 C CA . HIS A 1 101 ? -8.029 -2.258 -1.629 1.00 96.06 101 HIS A CA 1
ATOM 820 C C . HIS A 1 101 ? -7.206 -2.611 -0.391 1.00 96.06 101 HIS A C 1
ATOM 822 O O . HIS A 1 101 ? -6.054 -3.039 -0.481 1.00 96.06 101 HIS A O 1
ATOM 828 N N . PHE A 1 102 ? -7.844 -2.475 0.763 1.00 96.31 102 PHE A N 1
ATOM 829 C CA . PHE A 1 102 ? -7.420 -3.016 2.037 1.00 96.31 102 PHE A CA 1
ATOM 830 C C . PHE A 1 102 ? -7.744 -4.504 2.132 1.00 96.31 102 PHE A C 1
ATOM 832 O O . PHE A 1 102 ? -8.819 -4.960 1.726 1.00 96.31 102 PHE A O 1
ATOM 839 N N . VAL A 1 103 ? -6.818 -5.250 2.722 1.00 94.94 103 VAL A N 1
ATOM 840 C CA . VAL A 1 103 ? -6.925 -6.683 2.983 1.00 94.94 103 VAL A CA 1
ATOM 841 C C . VAL A 1 103 ? -6.521 -6.940 4.424 1.00 94.94 103 VAL A C 1
ATOM 843 O O . VAL A 1 103 ? -5.409 -6.617 4.826 1.00 94.94 103 VAL A O 1
ATOM 846 N N . TYR A 1 104 ? -7.403 -7.571 5.193 1.00 95.12 104 TYR A N 1
ATOM 847 C CA . TYR A 1 104 ? -7.008 -8.161 6.466 1.00 95.12 104 TYR A CA 1
ATOM 848 C C . TYR A 1 104 ? -6.257 -9.471 6.214 1.00 95.12 104 TYR A C 1
ATOM 850 O O . TYR A 1 104 ? -6.752 -10.356 5.510 1.00 95.12 104 TYR A O 1
ATOM 858 N N . VAL A 1 105 ? -5.079 -9.600 6.818 1.00 93.38 105 VAL A N 1
ATOM 859 C CA . VAL A 1 105 ? -4.277 -10.820 6.799 1.00 93.38 105 VAL A CA 1
ATOM 860 C C . VAL A 1 105 ? -4.232 -11.389 8.218 1.00 93.38 105 VAL A C 1
ATOM 862 O O . VAL A 1 105 ? -3.696 -10.733 9.115 1.00 93.38 105 VAL A O 1
ATOM 865 N N . PRO A 1 106 ? -4.779 -12.597 8.450 1.00 92.88 106 PRO A N 1
ATOM 866 C CA . PRO A 1 106 ? -4.737 -13.218 9.766 1.00 92.88 106 PRO A CA 1
ATOM 867 C C . PRO A 1 106 ? -3.309 -13.613 10.146 1.00 92.88 106 PRO A C 1
ATOM 869 O O . PRO A 1 106 ? -2.468 -13.869 9.281 1.00 92.88 106 PRO A O 1
ATOM 872 N N . ALA A 1 107 ? -3.055 -13.717 11.450 1.00 91.94 107 ALA A N 1
ATOM 873 C CA . ALA A 1 107 ? -1.784 -14.218 11.958 1.00 91.94 107 ALA A CA 1
ATOM 874 C C . ALA A 1 107 ? -1.535 -15.651 11.452 1.00 91.94 107 ALA A C 1
ATOM 876 O O . ALA A 1 107 ? -2.375 -16.537 11.629 1.00 91.94 107 ALA A O 1
ATOM 877 N N . ALA A 1 108 ? -0.383 -15.880 10.825 1.00 91.88 108 ALA A N 1
ATOM 878 C CA . ALA A 1 108 ? 0.001 -17.166 10.247 1.00 91.88 108 ALA A CA 1
ATOM 879 C C . ALA A 1 108 ? 1.528 -17.290 10.184 1.00 91.88 108 ALA A C 1
ATOM 881 O O . ALA A 1 108 ? 2.221 -16.294 10.002 1.00 91.88 108 ALA A O 1
ATOM 882 N N . ASP A 1 109 ? 2.057 -18.506 10.345 1.00 89.75 109 ASP A N 1
ATOM 883 C CA . ASP A 1 109 ? 3.490 -18.818 10.191 1.00 89.75 109 ASP A CA 1
ATOM 884 C C . ASP A 1 109 ? 4.443 -17.890 10.975 1.00 89.75 109 ASP A C 1
ATOM 886 O O . ASP A 1 109 ? 5.506 -17.493 10.499 1.00 89.75 109 ASP A O 1
ATOM 890 N N . GLY A 1 110 ? 4.055 -17.528 12.204 1.00 86.06 110 GLY A N 1
ATOM 891 C CA . GLY A 1 110 ? 4.836 -16.645 13.079 1.00 86.06 110 GLY A CA 1
ATOM 892 C C . GLY A 1 110 ? 4.754 -15.156 12.727 1.00 86.06 110 GLY A C 1
ATOM 893 O O . GLY A 1 110 ? 5.398 -14.352 13.393 1.00 86.06 110 GLY A O 1
ATOM 894 N N . GLN A 1 111 ? 3.959 -14.784 11.724 1.00 87.69 111 GLN A N 1
ATOM 895 C CA . GLN A 1 111 ? 3.656 -13.396 11.386 1.00 87.69 111 GLN A CA 1
ATOM 896 C C . GLN A 1 111 ? 2.422 -12.917 12.166 1.00 87.69 111 GLN A C 1
ATOM 898 O O . GLN A 1 111 ? 1.439 -13.667 12.257 1.00 87.69 111 GLN A O 1
ATOM 903 N N . PRO A 1 112 ? 2.438 -11.688 12.718 1.00 90.25 112 PRO A N 1
ATOM 904 C CA . PRO A 1 112 ? 1.264 -11.108 13.356 1.00 90.25 112 PRO A CA 1
ATOM 905 C C . PRO A 1 112 ? 0.153 -10.859 12.330 1.00 90.25 112 PRO A C 1
ATOM 907 O O . PRO A 1 112 ? 0.390 -10.798 11.118 1.00 90.25 112 PRO A O 1
ATOM 910 N N . GLN A 1 113 ? -1.075 -10.714 12.829 1.00 92.62 113 GLN A N 1
ATOM 911 C CA . GLN A 1 113 ? -2.163 -10.233 11.988 1.00 92.62 113 GLN A CA 1
ATOM 912 C C . GLN A 1 113 ? -1.900 -8.782 11.589 1.00 92.62 113 GLN A C 1
ATOM 914 O O . GLN A 1 113 ? -1.336 -8.017 12.370 1.00 92.62 113 GLN A O 1
ATOM 919 N N . ARG A 1 114 ? -2.319 -8.409 10.385 1.00 91.88 114 ARG A N 1
ATOM 920 C CA . ARG A 1 114 ? -2.089 -7.072 9.833 1.00 91.88 114 ARG A CA 1
ATOM 921 C C . ARG A 1 114 ? -3.202 -6.671 8.877 1.00 91.88 114 ARG A C 1
ATOM 923 O O . ARG A 1 114 ? -3.998 -7.507 8.439 1.00 91.88 114 ARG A O 1
ATOM 930 N N . VAL A 1 115 ? -3.236 -5.390 8.544 1.00 93.69 115 VAL A N 1
ATOM 931 C CA . VAL A 1 115 ? -4.026 -4.868 7.433 1.00 93.69 115 VAL A CA 1
ATOM 932 C C . VAL A 1 115 ? -3.044 -4.371 6.381 1.00 93.69 115 VAL A C 1
ATOM 934 O O . VAL A 1 115 ? -2.187 -3.541 6.667 1.00 93.69 115 VAL A O 1
ATOM 937 N N . ASP A 1 116 ? -3.175 -4.893 5.170 1.00 92.38 116 ASP A N 1
ATOM 938 C CA . ASP A 1 116 ? -2.379 -4.487 4.016 1.00 92.38 116 ASP A CA 1
ATOM 939 C C . ASP A 1 116 ? -3.228 -3.591 3.117 1.00 92.38 116 ASP A C 1
ATOM 941 O O . ASP A 1 116 ? -4.445 -3.765 3.036 1.00 92.38 116 ASP A O 1
ATOM 945 N N . PHE A 1 117 ? -2.590 -2.714 2.352 1.00 94.44 117 PHE A N 1
ATOM 946 C CA . PHE A 1 117 ? -3.210 -2.010 1.240 1.00 94.44 117 PHE A CA 1
ATOM 947 C C . PHE A 1 117 ? -2.496 -2.351 -0.064 1.00 94.44 117 PHE A C 1
ATOM 949 O O . PHE A 1 117 ? -1.269 -2.298 -0.154 1.00 94.44 117 PHE A O 1
ATOM 956 N N . ARG A 1 118 ? -3.265 -2.746 -1.080 1.00 95.19 118 ARG A N 1
ATOM 957 C CA . ARG A 1 118 ? -2.734 -3.267 -2.342 1.00 95.19 118 ARG A CA 1
ATOM 958 C C . ARG A 1 118 ? -3.340 -2.547 -3.528 1.00 95.19 118 ARG A C 1
ATOM 960 O O . ARG A 1 118 ? -4.561 -2.468 -3.668 1.00 95.19 118 ARG A O 1
ATOM 967 N N . TYR A 1 119 ? -2.479 -2.118 -4.436 1.00 96.56 119 TYR A N 1
ATOM 968 C CA . TYR A 1 119 ? -2.864 -1.573 -5.727 1.00 96.56 119 TYR A CA 1
ATOM 969 C C . TYR A 1 119 ? -2.022 -2.197 -6.835 1.00 96.56 119 TYR A C 1
ATOM 971 O O . TYR A 1 119 ? -0.854 -2.512 -6.634 1.00 96.56 119 TYR A O 1
ATOM 979 N N . VAL A 1 120 ? -2.619 -2.389 -8.010 1.00 96.50 120 VAL A N 1
ATOM 980 C CA . VAL A 1 120 ? -1.911 -2.861 -9.200 1.00 96.50 120 VAL A CA 1
ATOM 981 C C . VAL A 1 120 ? -2.021 -1.779 -10.260 1.00 96.50 120 VAL A C 1
ATOM 983 O O . VAL A 1 120 ? -3.113 -1.501 -10.752 1.00 96.50 120 VAL A O 1
ATOM 986 N N . LEU A 1 121 ? -0.884 -1.180 -10.600 1.00 96.31 121 LEU A N 1
ATOM 987 C CA . LEU A 1 121 ? -0.763 -0.152 -11.619 1.00 96.31 121 LEU A CA 1
ATOM 988 C C . LEU A 1 121 ? -0.404 -0.806 -12.965 1.00 96.31 121 LEU A C 1
ATOM 990 O O . LEU A 1 121 ? 0.708 -1.328 -13.109 1.00 96.31 121 LEU A O 1
ATOM 994 N N . PRO A 1 122 ? -1.314 -0.808 -13.956 1.00 95.19 122 PRO A N 1
ATOM 995 C CA . PRO A 1 122 ? -0.971 -1.199 -15.314 1.00 95.19 122 PRO A CA 1
ATOM 996 C C . PRO A 1 122 ? -0.098 -0.122 -15.961 1.00 95.19 122 PRO A C 1
ATOM 998 O O . PRO A 1 122 ? -0.412 1.067 -15.917 1.00 95.19 122 PRO A O 1
ATOM 1001 N N . LEU A 1 123 ? 0.989 -0.550 -16.591 1.00 95.25 123 LEU A N 1
ATOM 1002 C CA . LEU A 1 123 ? 1.949 0.301 -17.283 1.00 95.25 123 LEU A CA 1
ATOM 1003 C C . LEU A 1 123 ? 2.183 -0.232 -18.694 1.00 95.25 123 LEU A C 1
ATOM 1005 O O . LEU A 1 123 ? 2.061 -1.431 -18.947 1.00 95.25 123 LEU A O 1
ATOM 1009 N N . ASP A 1 124 ? 2.568 0.654 -19.608 1.00 94.06 124 ASP A N 1
ATOM 1010 C CA . ASP A 1 124 ? 3.016 0.266 -20.947 1.00 94.06 124 ASP A CA 1
ATOM 1011 C C . ASP A 1 124 ? 4.171 -0.741 -20.823 1.00 94.06 124 ASP A C 1
ATOM 1013 O O . ASP A 1 124 ? 5.152 -0.484 -20.117 1.00 94.06 124 ASP A O 1
ATOM 1017 N N . ALA A 1 125 ? 4.038 -1.906 -21.466 1.00 90.75 125 ALA A N 1
ATOM 1018 C CA . ALA A 1 125 ? 5.057 -2.946 -21.378 1.00 90.75 125 ALA A CA 1
ATOM 1019 C C . ALA A 1 125 ? 6.417 -2.425 -21.837 1.00 90.75 125 ALA A C 1
ATOM 1021 O O . ALA A 1 125 ? 7.422 -2.788 -21.230 1.00 90.75 125 ALA A O 1
ATOM 1022 N N . GLU A 1 126 ? 6.449 -1.550 -22.851 1.00 90.88 126 GLU A N 1
ATOM 1023 C CA . GLU A 1 126 ? 7.675 -1.187 -23.541 1.00 90.88 126 GLU A CA 1
ATOM 1024 C C . GLU A 1 126 ? 8.430 0.015 -22.961 1.00 90.88 126 GLU A C 1
ATOM 1026 O O . GLU A 1 126 ? 9.645 0.139 -23.146 1.00 90.88 126 GLU A O 1
ATOM 1031 N N . LYS A 1 127 ? 7.740 0.878 -22.216 1.00 94.31 127 LYS A N 1
ATOM 1032 C CA . LYS A 1 127 ? 8.287 2.146 -21.713 1.00 94.31 127 LYS A CA 1
ATOM 1033 C C . LYS A 1 127 ? 8.701 2.060 -20.254 1.00 94.31 127 LYS A C 1
ATOM 1035 O O . LYS A 1 127 ? 8.209 1.211 -19.521 1.00 94.31 127 LYS A O 1
ATOM 1040 N N . LEU A 1 128 ? 9.570 2.966 -19.816 1.00 96.31 128 LEU A N 1
ATOM 1041 C CA . LEU A 1 128 ? 9.776 3.187 -18.385 1.00 96.31 128 LEU A CA 1
ATOM 1042 C C . LEU A 1 128 ? 8.455 3.627 -17.724 1.00 96.31 128 LEU A C 1
ATOM 1044 O O . LEU A 1 128 ? 7.595 4.186 -18.417 1.00 96.31 128 LEU A O 1
ATOM 1048 N N . PRO A 1 129 ? 8.263 3.350 -16.423 1.00 96.25 129 PRO A N 1
ATOM 1049 C CA . PRO A 1 129 ? 7.135 3.890 -15.670 1.00 96.25 129 PRO A CA 1
ATOM 1050 C C . PRO A 1 129 ? 7.049 5.415 -15.815 1.00 96.25 129 PRO A C 1
ATOM 1052 O O . PRO A 1 129 ? 8.067 6.097 -15.798 1.00 96.25 129 PRO A O 1
ATOM 1055 N N . ASP A 1 130 ? 5.840 5.946 -15.971 1.00 96.31 130 ASP A N 1
ATOM 1056 C CA . ASP A 1 130 ? 5.627 7.393 -16.014 1.00 96.31 130 ASP A CA 1
ATOM 1057 C C . ASP A 1 130 ? 5.637 7.947 -14.583 1.00 96.31 130 ASP A C 1
ATOM 1059 O O . ASP A 1 130 ? 4.776 7.598 -13.774 1.00 96.31 130 ASP A O 1
ATOM 1063 N N . GLU A 1 131 ? 6.622 8.787 -14.277 1.00 95.00 131 GLU A N 1
ATOM 1064 C CA . GLU A 1 131 ? 6.830 9.398 -12.958 1.00 95.00 131 GLU A CA 1
ATOM 1065 C C . GLU A 1 131 ? 5.607 10.187 -12.479 1.00 95.00 131 GLU A C 1
ATOM 1067 O O . GLU A 1 131 ? 5.240 10.109 -11.309 1.00 95.00 131 GLU A O 1
ATOM 1072 N N . GLY A 1 132 ? 4.920 10.896 -13.382 1.00 94.88 132 GLY A N 1
ATOM 1073 C CA . GLY A 1 132 ? 3.721 11.661 -13.049 1.00 94.88 132 GLY A CA 1
ATOM 1074 C C . GLY A 1 132 ? 2.568 10.752 -12.630 1.00 94.88 132 GLY A C 1
ATOM 1075 O O . GLY A 1 132 ? 1.930 10.992 -11.605 1.00 94.88 132 GLY A O 1
ATOM 1076 N N . ILE A 1 133 ? 2.342 9.668 -13.378 1.00 94.62 133 ILE A N 1
ATOM 1077 C CA . ILE A 1 133 ? 1.315 8.666 -13.046 1.00 94.62 133 ILE A CA 1
ATOM 1078 C C . ILE A 1 133 ? 1.651 7.959 -11.730 1.00 94.62 133 ILE A C 1
ATOM 1080 O O . ILE A 1 133 ? 0.764 7.746 -10.899 1.00 94.62 133 ILE A O 1
ATOM 1084 N N . VAL A 1 134 ? 2.913 7.575 -11.533 1.00 94.50 134 VAL A N 1
ATOM 1085 C CA . VAL A 1 134 ? 3.356 6.881 -10.318 1.00 94.50 134 VAL A CA 1
ATOM 1086 C C . VAL A 1 134 ? 3.254 7.802 -9.105 1.00 94.50 134 VAL A C 1
ATOM 1088 O O . VAL A 1 134 ? 2.670 7.401 -8.100 1.00 94.50 134 VAL A O 1
ATOM 1091 N N . GLY A 1 135 ? 3.730 9.043 -9.209 1.00 92.56 135 GLY A N 1
ATOM 1092 C CA . GLY A 1 135 ? 3.640 10.042 -8.148 1.00 92.56 135 GLY A CA 1
ATOM 1093 C C . GLY A 1 135 ? 2.195 10.357 -7.758 1.00 92.56 135 GLY A C 1
ATOM 1094 O O . GLY A 1 135 ? 1.845 10.285 -6.580 1.00 92.56 135 GLY A O 1
ATOM 1095 N N . GLU A 1 136 ? 1.314 10.626 -8.729 1.00 92.88 136 GLU A N 1
ATOM 1096 C CA . GLU A 1 136 ? -0.111 10.870 -8.454 1.00 92.88 136 GLU A CA 1
ATOM 1097 C C . GLU A 1 136 ? -0.786 9.647 -7.821 1.00 92.88 136 GLU A C 1
ATOM 1099 O O . GLU A 1 136 ? -1.572 9.783 -6.878 1.00 92.88 136 GLU A O 1
ATOM 1104 N N . THR A 1 137 ? -0.455 8.445 -8.300 1.00 93.38 137 THR A N 1
ATOM 1105 C CA . THR A 1 137 ? -0.934 7.198 -7.700 1.00 93.38 137 THR A CA 1
ATOM 1106 C C . THR A 1 137 ? -0.522 7.139 -6.233 1.00 93.38 137 THR A C 1
ATOM 1108 O O . THR A 1 137 ? -1.392 7.020 -5.373 1.00 93.38 137 THR A O 1
ATOM 1111 N N . LEU A 1 138 ? 0.770 7.281 -5.926 1.00 91.62 138 LEU A N 1
ATOM 1112 C CA . LEU A 1 138 ? 1.295 7.169 -4.565 1.00 91.62 138 LEU A CA 1
ATOM 1113 C C . LEU A 1 138 ? 0.655 8.165 -3.600 1.00 91.62 138 LEU A C 1
ATOM 1115 O O . LEU A 1 138 ? 0.231 7.753 -2.524 1.00 91.62 138 LEU A O 1
ATOM 1119 N N . LEU A 1 139 ? 0.480 9.426 -4.005 1.00 88.31 139 LEU A N 1
ATOM 1120 C CA . LEU A 1 139 ? -0.198 10.436 -3.185 1.00 88.31 139 LEU A CA 1
ATOM 1121 C C . LEU A 1 139 ? -1.631 10.019 -2.815 1.00 88.31 139 LEU A C 1
ATOM 1123 O O . LEU A 1 139 ? -2.061 10.191 -1.672 1.00 88.31 139 LEU A O 1
ATOM 1127 N N . ASN A 1 140 ? -2.372 9.438 -3.763 1.00 89.38 140 ASN A N 1
ATOM 1128 C CA . ASN A 1 140 ? -3.718 8.935 -3.497 1.00 89.38 140 ASN A CA 1
ATOM 1129 C C . ASN A 1 140 ? -3.702 7.703 -2.581 1.00 89.38 140 ASN A C 1
ATOM 1131 O O . ASN A 1 140 ? -4.510 7.627 -1.655 1.00 89.38 140 ASN A O 1
ATOM 1135 N N . LEU A 1 141 ? -2.787 6.752 -2.809 1.00 91.50 141 LEU A N 1
ATOM 1136 C CA . LEU A 1 141 ? -2.672 5.549 -1.977 1.00 91.50 141 LEU A CA 1
ATOM 1137 C C . LEU A 1 141 ? -2.285 5.908 -0.533 1.00 91.50 141 LEU A C 1
ATOM 1139 O O . LEU A 1 141 ? -2.940 5.442 0.397 1.00 91.50 141 LEU A O 1
ATOM 1143 N N . MET A 1 142 ? -1.312 6.804 -0.352 1.00 88.00 142 MET A N 1
ATOM 1144 C CA . MET A 1 142 ? -0.882 7.316 0.954 1.00 88.00 142 MET A CA 1
ATOM 1145 C C . MET A 1 142 ? -2.027 7.956 1.734 1.00 88.00 142 MET A C 1
ATOM 1147 O O . MET A 1 142 ? -2.191 7.702 2.922 1.00 88.00 142 MET A O 1
ATOM 1151 N N . LYS A 1 143 ? -2.866 8.760 1.071 1.00 88.31 143 LYS A N 1
ATOM 1152 C CA . LYS A 1 143 ? -4.035 9.361 1.723 1.00 88.31 143 LYS A CA 1
ATOM 1153 C C . LYS A 1 143 ? -4.955 8.290 2.317 1.00 88.31 143 LYS A C 1
ATOM 1155 O O . LYS A 1 143 ? -5.464 8.459 3.427 1.00 88.31 143 LYS A O 1
ATOM 1160 N N . TYR A 1 144 ? -5.182 7.195 1.591 1.00 91.38 144 TYR A N 1
ATOM 1161 C CA . TYR A 1 144 ? -5.998 6.091 2.088 1.00 91.38 144 TYR A CA 1
ATOM 1162 C C . TYR A 1 144 ? -5.325 5.370 3.253 1.00 91.38 144 TYR A C 1
ATOM 1164 O O . TYR A 1 144 ? -5.987 5.132 4.265 1.00 91.38 144 TYR A O 1
ATOM 1172 N N . THR A 1 145 ? -4.036 5.045 3.141 1.00 90.81 145 THR A N 1
ATOM 1173 C CA . THR A 1 145 ? -3.315 4.306 4.187 1.00 90.81 145 THR A CA 1
ATOM 1174 C C . THR A 1 145 ? -3.191 5.109 5.476 1.00 90.81 145 THR A C 1
ATOM 1176 O O . THR A 1 145 ? -3.514 4.574 6.530 1.00 90.81 145 THR A O 1
ATOM 1179 N N . GLN A 1 146 ? -2.872 6.403 5.394 1.00 88.88 146 GLN A N 1
ATOM 1180 C CA . GLN A 1 146 ? -2.839 7.316 6.545 1.00 88.88 146 GLN A CA 1
ATOM 1181 C C . GLN A 1 146 ? -4.203 7.423 7.230 1.00 88.88 146 GLN A C 1
ATOM 1183 O O . GLN A 1 146 ? -4.299 7.404 8.455 1.00 88.88 146 GLN A O 1
ATOM 1188 N N . THR A 1 147 ? -5.282 7.502 6.444 1.00 91.19 147 THR A N 1
ATOM 1189 C CA . THR A 1 147 ? -6.642 7.537 6.999 1.00 91.19 147 THR A CA 1
ATOM 1190 C C . THR A 1 147 ? -6.956 6.239 7.744 1.00 91.19 147 THR A C 1
ATOM 1192 O O . THR A 1 147 ? -7.437 6.278 8.875 1.00 91.19 147 THR A O 1
ATOM 1195 N N . ALA A 1 148 ? -6.673 5.086 7.130 1.00 93.06 148 ALA A N 1
ATOM 1196 C CA . ALA A 1 148 ? -6.910 3.790 7.757 1.00 93.06 148 ALA A CA 1
ATOM 1197 C C . ALA A 1 148 ? -6.095 3.625 9.048 1.00 93.06 148 ALA A C 1
ATOM 1199 O O . ALA A 1 148 ? -6.627 3.194 10.068 1.00 93.06 148 ALA A O 1
ATOM 1200 N N . GLU A 1 149 ? -4.822 3.997 9.022 1.00 91.56 149 GLU A N 1
ATOM 1201 C CA . GLU A 1 149 ? -3.944 3.900 10.177 1.00 91.56 149 GLU A CA 1
ATOM 1202 C C . GLU A 1 149 ? -4.384 4.807 11.324 1.00 91.56 149 GLU A C 1
ATOM 1204 O O . GLU A 1 149 ? -4.511 4.334 12.451 1.00 91.56 149 GLU A O 1
ATOM 1209 N N . ALA A 1 150 ? -4.716 6.072 11.051 1.00 91.31 150 ALA A N 1
ATOM 1210 C CA . ALA A 1 150 ? -5.222 6.988 12.071 1.00 91.31 150 ALA A CA 1
ATOM 1211 C C . ALA A 1 150 ? -6.491 6.445 12.754 1.00 91.31 150 ALA A C 1
ATOM 1213 O O . ALA A 1 150 ? -6.658 6.555 13.971 1.00 91.31 150 ALA A O 1
ATOM 1214 N N . LEU A 1 151 ? -7.383 5.813 11.986 1.00 94.69 151 LEU A N 1
ATOM 1215 C CA . LEU A 1 151 ? -8.588 5.172 12.511 1.00 94.69 151 LEU A CA 1
ATOM 1216 C C . LEU A 1 151 ? -8.268 3.927 13.358 1.00 94.69 151 LEU A C 1
ATOM 1218 O O . LEU A 1 151 ? -8.863 3.742 14.423 1.00 94.69 151 LEU A O 1
ATOM 1222 N N . LEU A 1 152 ? -7.304 3.104 12.935 1.00 94.12 152 LEU A N 1
ATOM 1223 C CA . LEU A 1 152 ? -6.832 1.950 13.708 1.00 94.12 152 LEU A CA 1
ATOM 1224 C C . LEU A 1 152 ? -6.148 2.377 15.012 1.00 94.12 152 LEU A C 1
ATOM 1226 O O . LEU A 1 152 ? -6.439 1.809 16.063 1.00 94.12 152 LEU A O 1
ATOM 1230 N N . LEU A 1 153 ? -5.315 3.417 14.987 1.00 93.25 153 LEU A N 1
ATOM 1231 C CA . LEU A 1 153 ? -4.682 3.976 16.185 1.00 93.25 153 LEU A CA 1
ATOM 1232 C C . LEU A 1 153 ? -5.718 4.466 17.199 1.00 93.25 153 LEU A C 1
ATOM 1234 O O . LEU A 1 153 ? -5.566 4.253 18.401 1.00 93.25 153 LEU A O 1
ATOM 1238 N N . ARG A 1 154 ? -6.826 5.053 16.739 1.00 94.50 154 ARG A N 1
ATOM 1239 C CA . ARG A 1 154 ? -7.941 5.423 17.622 1.00 94.50 154 ARG A CA 1
ATOM 1240 C C . ARG A 1 154 ? -8.653 4.213 18.207 1.00 94.50 154 ARG A C 1
ATOM 1242 O O . ARG A 1 154 ? -8.973 4.218 19.398 1.00 94.50 154 ARG A O 1
ATOM 1249 N N . ARG A 1 155 ? -8.866 3.167 17.403 1.00 95.19 155 ARG A N 1
ATOM 1250 C CA . ARG A 1 155 ? -9.407 1.891 17.891 1.00 95.19 155 ARG A CA 1
ATOM 1251 C C . ARG A 1 155 ? -8.516 1.286 18.979 1.00 95.19 155 ARG A C 1
ATOM 1253 O O . ARG A 1 155 ? -9.042 0.781 19.972 1.00 95.19 155 ARG A O 1
ATOM 1260 N N . ILE A 1 156 ? -7.195 1.365 18.817 1.00 94.31 156 ILE A N 1
ATOM 1261 C CA . ILE A 1 156 ? -6.196 0.922 19.804 1.00 94.31 156 ILE A CA 1
ATOM 1262 C C . ILE A 1 156 ? -6.248 1.797 21.062 1.00 94.31 156 ILE A C 1
ATOM 1264 O O . ILE A 1 156 ? -6.230 1.282 22.177 1.00 94.31 156 ILE A O 1
ATOM 1268 N N . ALA A 1 157 ? -6.409 3.112 20.905 1.00 94.56 157 ALA A N 1
ATOM 1269 C CA . ALA A 1 157 ? -6.557 4.053 22.016 1.00 94.56 157 ALA A CA 1
ATOM 1270 C C . ALA A 1 157 ? -7.882 3.901 22.798 1.00 94.56 157 ALA A C 1
ATOM 1272 O O . ALA A 1 157 ? -8.072 4.568 23.818 1.00 94.56 157 ALA A O 1
ATOM 1273 N N . GLY A 1 158 ? -8.789 3.025 22.349 1.00 94.62 158 GLY A N 1
ATOM 1274 C CA . GLY A 1 158 ? -10.001 2.637 23.070 1.00 94.62 158 GLY A CA 1
ATOM 1275 C C . GLY A 1 158 ? -11.311 3.153 22.477 1.00 94.62 158 GLY A C 1
ATOM 1276 O O . GLY A 1 158 ? -12.362 2.925 23.080 1.00 94.62 158 GLY A O 1
ATOM 1277 N N . ASP A 1 159 ? -11.293 3.820 21.317 1.00 96.94 159 ASP A N 1
ATOM 1278 C CA . ASP A 1 159 ? -12.542 4.107 20.607 1.00 96.94 159 ASP A CA 1
ATOM 1279 C C . ASP A 1 159 ? -13.217 2.783 20.198 1.00 96.94 159 ASP A C 1
ATOM 1281 O O . ASP A 1 159 ? -12.547 1.898 19.667 1.00 96.94 159 ASP A O 1
ATOM 1285 N N . PRO A 1 160 ? -14.535 2.617 20.411 1.00 95.88 160 PRO A N 1
ATOM 1286 C CA . PRO A 1 160 ? -15.237 1.420 19.962 1.00 95.88 160 PRO A CA 1
ATOM 1287 C C . PRO A 1 160 ? -15.255 1.354 18.430 1.00 95.88 160 PRO A C 1
ATOM 1289 O O . PRO A 1 160 ? -15.339 2.389 17.759 1.00 95.88 160 PRO A O 1
ATOM 1292 N N . MET A 1 161 ? -15.216 0.142 17.867 1.00 95.38 161 MET A N 1
ATOM 1293 C CA . MET A 1 161 ? -15.183 -0.044 16.412 1.00 95.38 161 MET A CA 1
ATOM 1294 C C . MET A 1 161 ? -16.403 0.587 15.734 1.00 95.38 161 MET A C 1
ATOM 1296 O O . MET A 1 161 ? -16.268 1.195 14.681 1.00 95.38 161 MET A O 1
ATOM 1300 N N . GLU A 1 162 ? -17.578 0.565 16.361 1.00 95.88 162 GLU A N 1
ATOM 1301 C CA . GLU A 1 162 ? -18.781 1.212 15.831 1.00 95.88 162 GLU A CA 1
ATOM 1302 C C . GLU A 1 162 ? -18.583 2.712 15.585 1.00 95.88 162 GLU A C 1
ATOM 1304 O O . GLU A 1 162 ? -19.086 3.247 14.598 1.00 95.88 162 GLU A O 1
ATOM 1309 N N . LYS A 1 163 ? -17.823 3.395 16.452 1.00 95.94 163 LYS A N 1
ATOM 1310 C CA . LYS A 1 163 ? -17.506 4.819 16.286 1.00 95.94 163 LYS A CA 1
ATOM 1311 C C . LYS A 1 163 ? -16.533 5.033 15.128 1.00 95.94 163 LYS A C 1
ATOM 1313 O O . LYS A 1 163 ? -16.738 5.946 14.337 1.00 95.94 163 LYS A O 1
ATOM 1318 N N . VAL A 1 164 ? -15.519 4.177 15.008 1.00 95.88 164 VAL A N 1
ATOM 1319 C CA . VAL A 1 164 ? -14.567 4.203 13.886 1.00 95.88 164 VAL A CA 1
ATOM 1320 C C . VAL A 1 164 ? -15.294 4.002 12.553 1.00 95.88 164 VAL A C 1
ATOM 1322 O O . VAL A 1 164 ? -15.105 4.776 11.620 1.00 95.88 164 VAL A O 1
ATOM 1325 N N . LEU A 1 165 ? -16.184 3.011 12.475 1.00 94.75 165 LEU A N 1
ATOM 1326 C CA . LEU A 1 165 ? -16.958 2.721 11.268 1.00 94.75 165 LEU A CA 1
ATOM 1327 C C . LEU A 1 165 ? -17.946 3.839 10.910 1.00 94.75 165 LEU A C 1
ATOM 1329 O O . LEU A 1 165 ? -18.136 4.122 9.729 1.00 94.75 165 LEU A O 1
ATOM 1333 N N . ALA A 1 166 ? -18.550 4.497 11.902 1.00 93.69 166 ALA A N 1
ATOM 1334 C CA . ALA A 1 166 ? -19.452 5.622 11.661 1.00 93.69 166 ALA A CA 1
ATOM 1335 C C . ALA A 1 166 ? -18.744 6.804 10.974 1.00 93.69 166 ALA A C 1
ATOM 1337 O O . ALA A 1 166 ? -19.343 7.482 10.144 1.00 93.69 166 ALA A O 1
ATOM 1338 N N . GLU A 1 167 ? -17.466 7.038 11.274 1.00 93.06 167 GLU A N 1
ATOM 1339 C CA . GLU A 1 167 ? -16.687 8.092 10.614 1.00 93.06 167 GLU A CA 1
ATOM 1340 C C . GLU A 1 167 ? -16.337 7.746 9.170 1.00 93.06 167 GLU A C 1
ATOM 1342 O O . GLU A 1 167 ? -16.414 8.610 8.297 1.00 93.06 167 GLU A O 1
ATOM 1347 N N . ILE A 1 168 ? -16.025 6.476 8.904 1.00 91.75 168 ILE A N 1
ATOM 1348 C CA . ILE A 1 168 ? -15.837 5.979 7.537 1.00 91.75 168 ILE A CA 1
ATOM 1349 C C . ILE A 1 168 ? -17.119 6.222 6.725 1.00 91.75 168 ILE A C 1
ATOM 1351 O O . ILE A 1 168 ? -17.062 6.740 5.613 1.00 91.75 168 ILE A O 1
ATOM 1355 N N . GLN A 1 169 ? -18.284 5.916 7.298 1.00 88.88 169 GLN A N 1
ATOM 1356 C CA . GLN A 1 169 ? -19.580 6.125 6.646 1.00 88.88 169 GLN A CA 1
ATOM 1357 C C . GLN A 1 169 ? -19.892 7.609 6.421 1.00 88.88 169 GLN A C 1
ATOM 1359 O O . GLN A 1 169 ? -20.307 7.982 5.327 1.00 88.88 169 GLN A O 1
ATOM 1364 N N . ALA A 1 170 ? -19.629 8.472 7.405 1.00 89.31 170 ALA A N 1
ATOM 1365 C CA . ALA A 1 170 ? -19.821 9.914 7.256 1.00 89.31 170 ALA A CA 1
ATOM 1366 C C . ALA A 1 170 ? -18.944 10.498 6.132 1.00 89.31 170 ALA A C 1
ATOM 1368 O O . ALA A 1 170 ? -19.429 11.262 5.298 1.00 89.31 170 ALA A O 1
ATOM 1369 N N . ALA A 1 171 ? -17.676 10.080 6.048 1.00 86.38 171 ALA A N 1
ATOM 1370 C CA . ALA A 1 171 ? -16.781 10.483 4.964 1.00 86.38 171 ALA A CA 1
ATOM 1371 C C . ALA A 1 171 ? -17.285 10.016 3.584 1.00 86.38 171 ALA A C 1
ATOM 1373 O O . ALA A 1 171 ? -17.068 10.694 2.575 1.00 86.38 171 ALA A O 1
ATOM 1374 N N . GLN A 1 172 ? -17.984 8.878 3.529 1.00 81.25 172 GLN A N 1
ATOM 1375 C CA . GLN A 1 172 ? -18.597 8.375 2.303 1.00 81.25 172 GLN A CA 1
ATOM 1376 C C . GLN A 1 172 ? -19.730 9.300 1.840 1.00 81.25 172 GLN A C 1
ATOM 1378 O O . GLN A 1 172 ? -19.730 9.742 0.688 1.00 81.25 172 GLN A O 1
ATOM 1383 N N . GLU A 1 173 ? -20.628 9.665 2.756 1.00 81.38 173 GLU A N 1
ATOM 1384 C CA . GLU A 1 173 ? -21.766 10.549 2.484 1.00 81.38 173 GLU A CA 1
ATOM 1385 C C . GLU A 1 173 ? -21.312 11.944 2.021 1.00 81.38 173 GLU A C 1
ATOM 1387 O O . GLU A 1 173 ? -21.844 12.484 1.048 1.00 81.38 173 GLU A O 1
ATOM 1392 N N . GLU A 1 174 ? -20.276 12.507 2.652 1.00 79.06 174 GLU A N 1
ATOM 1393 C CA . GLU A 1 174 ? -19.687 13.797 2.260 1.00 79.06 174 GLU A CA 1
ATOM 1394 C C . GLU A 1 174 ? -19.044 13.759 0.868 1.00 79.06 174 GLU A C 1
ATOM 1396 O O . GLU A 1 174 ? -19.062 14.754 0.138 1.00 79.06 174 GLU A O 1
ATOM 1401 N N . SER A 1 175 ? -18.516 12.601 0.463 1.00 72.38 175 SER A N 1
ATOM 1402 C CA . SER A 1 175 ? -17.948 12.398 -0.873 1.00 72.38 175 SER A CA 1
ATOM 1403 C C . SER A 1 175 ? -19.006 12.253 -1.981 1.00 72.38 175 SER A C 1
ATOM 1405 O O . SER A 1 175 ? -18.649 12.152 -3.159 1.00 72.38 175 SER A O 1
ATOM 1407 N N . GLY A 1 176 ? -20.299 12.280 -1.627 1.00 61.19 176 GLY A N 1
ATOM 1408 C CA . GLY A 1 176 ? -21.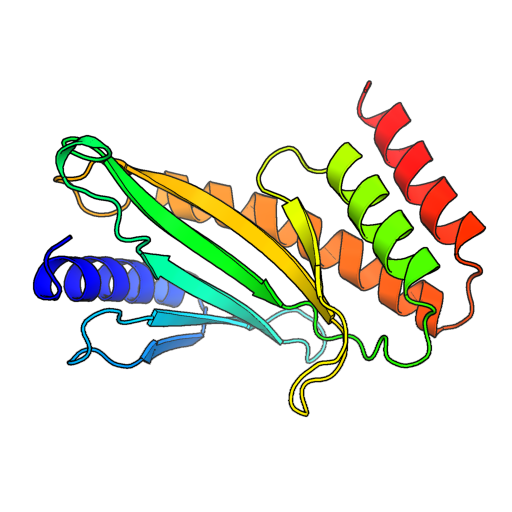422 12.151 -2.557 1.00 61.19 176 GLY A CA 1
ATOM 1409 C C . GLY A 1 176 ? -21.606 10.731 -3.096 1.00 61.19 176 GLY A C 1
ATOM 1410 O O . GLY A 1 176 ? -22.031 10.580 -4.245 1.00 61.19 176 GLY A O 1
ATOM 1411 N N . ARG A 1 177 ? -21.245 9.714 -2.301 1.00 55.84 177 ARG A N 1
ATOM 1412 C CA . ARG A 1 177 ? -21.269 8.293 -2.677 1.00 55.84 177 ARG A CA 1
ATOM 1413 C C . ARG A 1 177 ? -22.186 7.450 -1.813 1.00 55.84 177 ARG A C 1
ATOM 1415 O O . ARG A 1 177 ? -22.087 7.543 -0.574 1.00 55.84 177 ARG A O 1
#

Secondary structure (DSSP, 8-state):
--HHHHHHHHHHHHHHHHHTT-EEEEE-TTSSS-EEEEEEEPSSS-EEEEEEEEE---GGG-SSEEEEEEEEE--S--TTS-HHHHHHHHHHHHHH-SSSEEEEE--BTTBPPEEEEEEEEEEESSSPP-HHHHHHHHHHHHHHHHHHHHHHHHHHTT--HHHHHHHHHHHHHHTT-

Radius of gyration: 17.45 Å; Cα contacts (8 Å, |Δi|>4): 258; chains: 1; bounding box: 42×33×47 Å

Foldseek 3Di:
DALQVQLVLLVVVCVLVVVVVWDWDFPPSVDRKIKIWIWDDDPPPDTWIKIWIWDDDDCVVAVFKTKIKIKTWQPDPCQVPDPVLVQVLQVLLQLVAPFWGKDWDPDDPNRHTTIMTIGIDIDTPPDRDDSVVVVVVVVSSVVSSVLSNVLSVVVVVPDPSVVSSVVSVVSSVVVVD

Sequence (177 aa):
MERKRKTTDLKFLAEFLEEMEWETEVIGEDMANPVLAAVLPMEEDYEATVVFTYIDLPEEDAEYTKYLQIYFSLEPDISEIPAEELLTFANQMNLLTLMGHFVYVPAADGQPQRVDFRYVLPLDAEKLPDEGIVGETLLNLMKYTQTAEALLLRRIAGDPMEKVLAEIQAAQEESGR

Nearest PDB structures (foldseek):
  8gmc-assembly1_A  TM=3.579E-01  e=3.645E-01  Homo sapiens

Solvent-accessible surface area (backbone atoms only — not comparable to full-atom values): 9987 Å² total; per-residue (Å²): 110,63,44,72,58,54,42,52,43,42,52,54,49,39,56,57,41,42,77,71,68,27,51,63,46,76,46,52,69,91,42,82,72,35,32,29,42,35,34,42,79,47,88,85,95,40,73,51,53,36,38,39,37,68,60,74,60,59,64,93,81,36,77,67,42,38,35,39,33,42,37,33,62,58,80,76,88,50,78,88,57,56,67,70,57,47,48,50,48,27,55,54,50,40,73,68,45,89,70,51,41,52,42,64,41,73,61,52,98,91,41,73,44,44,45,34,37,42,34,73,47,78,38,59,51,87,54,73,80,56,64,67,63,52,49,56,47,48,58,55,48,48,55,52,52,53,53,53,47,57,47,50,54,41,42,70,76,64,47,55,64,69,61,53,51,51,50,56,52,50,55,29,55,76,71,74,97

pLDDT: mean 90.39, std 8.48, range [51.09, 97.56]

Mean predicted aligned error: 4.7 Å